Protein AF-A0A8T2TGZ9-F1 (afdb_monomer_lite)

Organism: Ceratopteris richardii (NCBI:txid49495)

Secondary structure (DSSP, 8-state):
---TTTTS-----EEE--SHHHHHHHHHH-TTPEEE-TTS-SB-GGGTT----EEE-S-GGGHHHHHHTB-GGGGGGEEE--SS--HHHHHHTT-TTSEEEE--EEEEESSTT-TTSPEEEEE-SS-EEEESTTHHHHHHHHHHTT--EEE-SSHHHHHHHHHHHHHHHHHHHHHHHHTTS--HHHHHHHSHHHHHHHHHHHHHHHHHHHHHHTTTSTTHHHHHHHHHHH--HHHHHHHHHHHHHHTTT----HHHHHHTGGGTHHHHHTT---HHHHHHHHHTT-GGGS---

Foldseek 3Di:
DDDPVVVVPLQAAEEEDLAFVSLLLDVLVDPNHHYHYPPAARDDPVCLPRDAAHEYPDAPVCVVVNCVRYDPSCLLRYEYEYAFACLVVCLVVVNNQHKYKDDLWDWADPDVVCRSHHIDIGGNLDAIEMEHDCQVVVQSSQVSNVGGYHYDDDVLVVLLVSLLRLLLLQQQLLCCLLVPQAALLCCLPVVLVLSLVSLVLQLVLSLVVVLVSPVPDPVVNVVSVVSSVPDDSVVSSVSSNSSSNSVVRDGDDPVVCVSNVCRHVVVSLVSDDDDSSVVSCVSSVNVVSHDDD

pLDDT: mean 90.94, std 13.61, range [31.58, 98.75]

Sequence (293 aa):
MAHPQDLLLQQKLVVVGDGRIGRAFVQMAGPGTKLVGKGQFVVNEEDKHVNCPIIVATHCSDLNAVLEKTCKSRWRDLVFVQNGMIQPWLKQNDLQENTQILLFMSSFPENPSEPKGRMHIQNGGRNSCAWGRWGDAMSQIMQNGGLGCSVLRSHEEFLEVMIEKLLWSSIFWLLSDALGGLCVGELAQSYKWAVQELTGELLPLALGKIGNINSSAERSNDRIGEMCERISEDEMLKRLCAYSFAIHDAVPSRSVALSEFQWRNGWFLEQDITSCHLRWLRAAGVDSMIPRH

Structure (mmCIF, N/CA/C/O backbone):
data_AF-A0A8T2TGZ9-F1
#
_entry.id   AF-A0A8T2TGZ9-F1
#
loop_
_atom_site.group_PDB
_atom_site.id
_atom_site.type_symbol
_atom_site.label_atom_id
_atom_site.label_alt_id
_atom_site.label_comp_id
_atom_site.label_asym_id
_atom_site.label_entity_id
_atom_site.label_seq_id
_atom_site.pdbx_PDB_ins_code
_atom_site.Cartn_x
_atom_site.Cartn_y
_atom_site.Cartn_z
_atom_site.occupancy
_atom_site.B_iso_or_equiv
_atom_site.auth_seq_id
_atom_site.auth_comp_id
_atom_site.auth_asym_id
_atom_site.auth_atom_id
_atom_site.pdbx_PDB_model_num
ATOM 1 N N . MET A 1 1 ? -10.018 1.054 45.895 1.00 36.78 1 MET A N 1
ATOM 2 C CA . MET A 1 1 ? -11.147 1.483 45.042 1.00 36.78 1 MET A CA 1
ATOM 3 C C . MET A 1 1 ? -10.538 2.270 43.899 1.00 36.78 1 MET A C 1
ATOM 5 O O . MET A 1 1 ? -9.789 3.192 44.190 1.00 36.78 1 MET A O 1
ATOM 9 N N . ALA A 1 2 ? -10.725 1.836 42.653 1.00 33.59 2 ALA A N 1
ATOM 10 C CA . ALA A 1 2 ? -10.131 2.497 41.488 1.00 33.59 2 ALA A CA 1
ATOM 11 C C . ALA A 1 2 ? -10.759 3.886 41.274 1.00 33.59 2 ALA A C 1
ATOM 13 O O . ALA A 1 2 ? -11.946 4.070 41.559 1.00 33.59 2 ALA A O 1
ATOM 14 N N . HIS A 1 3 ? -9.961 4.856 40.824 1.00 31.58 3 HIS A N 1
ATOM 15 C CA . HIS A 1 3 ? -10.401 6.235 40.616 1.00 31.58 3 HIS A CA 1
ATOM 16 C C . HIS A 1 3 ? -11.422 6.269 39.456 1.00 31.58 3 HIS A C 1
ATOM 18 O O . HIS A 1 3 ? -11.275 5.505 38.504 1.00 31.58 3 HIS A O 1
ATOM 24 N N . PRO A 1 4 ? -12.439 7.152 39.445 1.00 39.44 4 PRO A N 1
ATOM 25 C CA . PRO A 1 4 ? -13.425 7.219 38.353 1.00 39.44 4 PRO A CA 1
ATOM 26 C C . PRO A 1 4 ? -12.835 7.498 36.955 1.00 39.44 4 PRO A C 1
ATOM 28 O O . PRO A 1 4 ? -13.507 7.271 35.953 1.00 39.44 4 PRO A O 1
ATOM 31 N N . GLN A 1 5 ? -11.580 7.956 36.874 1.00 37.88 5 GLN A N 1
ATOM 32 C CA . GLN A 1 5 ? -10.826 8.098 35.621 1.00 37.88 5 GLN A CA 1
ATOM 33 C C . GLN A 1 5 ? -10.208 6.773 35.127 1.00 37.88 5 GLN A C 1
ATOM 35 O O . GLN A 1 5 ? -10.027 6.612 33.924 1.00 37.88 5 GLN A O 1
ATOM 40 N N . ASP A 1 6 ? -9.988 5.788 36.004 1.00 34.28 6 ASP A N 1
ATOM 41 C CA . ASP A 1 6 ? -9.457 4.462 35.642 1.00 34.28 6 ASP A CA 1
ATOM 42 C C . ASP A 1 6 ? -10.517 3.566 34.973 1.00 34.28 6 ASP A C 1
ATOM 44 O O . ASP A 1 6 ? -10.191 2.619 34.260 1.00 34.28 6 ASP A O 1
ATOM 48 N N . LEU A 1 7 ? -11.805 3.878 35.162 1.00 34.94 7 LEU A N 1
ATOM 49 C CA . LEU A 1 7 ? -12.938 3.157 34.563 1.00 34.94 7 LEU A CA 1
ATOM 50 C C . LEU A 1 7 ? -13.301 3.632 33.145 1.00 34.94 7 LEU A C 1
ATOM 52 O O . LEU A 1 7 ? -14.064 2.960 32.456 1.00 34.94 7 LEU A O 1
ATOM 56 N N . LEU A 1 8 ? -12.724 4.747 32.684 1.00 36.06 8 LEU A N 1
ATOM 57 C CA . LEU A 1 8 ? -12.887 5.274 31.321 1.00 36.06 8 LEU A CA 1
ATOM 58 C C . LEU A 1 8 ? -11.748 4.857 30.368 1.00 36.06 8 LEU A C 1
ATOM 60 O O . LEU A 1 8 ? -11.812 5.156 29.177 1.00 36.06 8 LEU A O 1
ATOM 64 N N . LEU A 1 9 ? -10.734 4.135 30.865 1.00 38.94 9 LEU A N 1
ATOM 65 C CA . LEU A 1 9 ? -9.496 3.808 30.139 1.00 38.94 9 LEU A CA 1
ATOM 66 C C . LEU A 1 9 ? -9.399 2.372 29.599 1.00 38.94 9 LEU A C 1
ATOM 68 O O . LEU A 1 9 ? -8.419 2.045 28.937 1.00 38.94 9 LEU A O 1
ATOM 72 N N . GLN A 1 10 ? -10.416 1.520 29.764 1.00 47.34 10 GLN A N 1
ATOM 73 C CA . GLN A 1 10 ? -10.497 0.269 28.989 1.00 47.34 10 GLN A CA 1
ATOM 74 C C . GLN A 1 10 ? -11.157 0.499 27.621 1.00 47.34 10 GLN A C 1
ATOM 76 O O . GLN A 1 10 ? -12.077 -0.220 27.225 1.00 47.34 10 GLN A O 1
ATOM 81 N N . GLN A 1 11 ? -10.710 1.521 26.885 1.00 53.19 11 GLN A N 1
ATOM 82 C CA . GLN A 1 11 ? -11.084 1.679 25.482 1.00 53.19 11 GLN A CA 1
ATOM 83 C C . GLN A 1 11 ? -10.533 0.482 24.701 1.00 53.19 11 GLN A C 1
ATOM 85 O O . GLN A 1 11 ? -9.345 0.400 24.406 1.00 53.19 11 GLN A O 1
ATOM 90 N N . LYS A 1 12 ? -11.414 -0.472 24.386 1.00 72.06 12 LYS A N 1
ATOM 91 C CA . LYS A 1 12 ? -11.096 -1.648 23.573 1.00 72.06 12 LYS A CA 1
ATOM 92 C C . LYS A 1 12 ? -10.849 -1.199 22.133 1.00 72.06 12 LYS A C 1
ATOM 94 O O . LYS A 1 12 ? -11.769 -1.197 21.316 1.00 72.06 12 LYS A O 1
ATOM 99 N N . LEU A 1 13 ? -9.622 -0.783 21.823 1.00 89.38 13 LEU A N 1
ATOM 100 C CA . LEU A 1 13 ? -9.158 -0.692 20.441 1.00 89.38 13 LEU A CA 1
ATOM 101 C C . LEU A 1 13 ? -9.359 -2.061 19.785 1.00 89.38 13 LEU A C 1
ATOM 103 O O . LEU A 1 13 ? -9.062 -3.089 20.398 1.00 89.38 13 LEU A O 1
ATOM 107 N N . VAL A 1 14 ? -9.862 -2.085 18.554 1.00 94.12 14 VAL A N 1
ATOM 108 C CA . VAL A 1 14 ? -10.038 -3.331 17.803 1.00 94.12 14 VAL A CA 1
ATOM 109 C C . VAL A 1 14 ? -9.042 -3.362 16.655 1.00 94.12 14 VAL A C 1
ATOM 111 O O . VAL A 1 14 ? -8.931 -2.400 15.901 1.00 94.12 14 VAL A O 1
ATOM 114 N N . VAL A 1 15 ? -8.340 -4.481 16.507 1.00 96.81 15 VAL A N 1
ATOM 115 C CA . VAL A 1 15 ? -7.468 -4.762 15.366 1.00 96.81 15 VAL A CA 1
ATOM 116 C C . VAL A 1 15 ? -7.999 -5.993 14.648 1.00 96.81 15 VAL A C 1
ATOM 118 O O . VAL A 1 15 ? -8.140 -7.054 15.250 1.00 96.81 15 VAL A O 1
ATOM 121 N N . VAL A 1 16 ? -8.297 -5.857 13.362 1.00 97.12 16 VAL A N 1
ATOM 122 C CA . VAL A 1 16 ? -8.797 -6.929 12.498 1.00 97.12 16 VAL A CA 1
ATOM 123 C C . VAL A 1 16 ? -7.656 -7.459 11.645 1.00 97.12 16 VAL A C 1
ATOM 125 O O . VAL A 1 16 ? -7.040 -6.703 10.904 1.00 97.12 16 VAL A O 1
ATOM 128 N N . GLY A 1 17 ? -7.401 -8.761 11.719 1.00 95.44 17 GLY A N 1
ATOM 129 C CA . GLY A 1 17 ? -6.305 -9.436 11.027 1.00 95.44 17 GLY A CA 1
ATOM 130 C C . GLY A 1 17 ? -5.195 -9.834 11.995 1.00 95.44 17 GLY A C 1
ATOM 131 O O . GLY A 1 17 ? -4.494 -8.991 12.544 1.00 95.44 17 GLY A O 1
ATOM 132 N N . ASP A 1 18 ? -4.992 -11.138 12.182 1.00 94.00 18 ASP A N 1
ATOM 133 C CA . ASP A 1 18 ? -4.011 -11.700 13.121 1.00 94.00 18 ASP A CA 1
ATOM 134 C C . ASP A 1 18 ? -2.632 -11.967 12.489 1.00 94.00 18 ASP A C 1
ATOM 136 O O . ASP A 1 18 ? -1.833 -12.748 13.019 1.00 94.00 18 ASP A O 1
ATOM 140 N N . GLY A 1 19 ? -2.360 -11.314 11.356 1.00 93.81 19 GLY A N 1
ATOM 141 C CA . GLY A 1 19 ? -1.074 -11.331 10.669 1.00 93.81 19 GLY A CA 1
ATOM 142 C C . GLY A 1 19 ? -0.037 -10.399 11.305 1.00 93.81 19 GLY A C 1
ATOM 143 O O . GLY A 1 19 ? -0.262 -9.784 12.348 1.00 93.81 19 GLY A O 1
ATOM 144 N N . ARG A 1 20 ? 1.115 -10.266 10.639 1.00 95.38 20 ARG A N 1
ATOM 145 C CA . ARG A 1 20 ? 2.282 -9.518 11.145 1.00 95.38 20 ARG A CA 1
ATOM 146 C C . ARG A 1 20 ? 1.978 -8.049 11.454 1.00 95.38 20 ARG A C 1
ATOM 148 O O . ARG A 1 20 ? 2.418 -7.531 12.477 1.00 95.38 20 ARG A O 1
ATOM 155 N N . ILE A 1 21 ? 1.211 -7.379 10.593 1.00 96.44 21 ILE A N 1
ATOM 156 C CA . ILE A 1 21 ? 0.847 -5.966 10.780 1.00 96.44 21 ILE A CA 1
ATOM 157 C C . ILE A 1 21 ? -0.158 -5.805 11.923 1.00 96.44 21 ILE A C 1
ATOM 159 O O . ILE A 1 21 ? 0.050 -4.976 12.803 1.00 96.44 21 ILE A O 1
ATOM 163 N N . GLY A 1 22 ? -1.211 -6.627 11.972 1.00 97.12 22 GLY A N 1
ATOM 164 C CA . GLY A 1 22 ? -2.194 -6.544 13.054 1.00 97.12 22 GLY A CA 1
ATOM 165 C C . GLY A 1 22 ? -1.589 -6.841 14.428 1.00 97.12 22 GLY A C 1
ATOM 166 O O . GLY A 1 22 ? -1.854 -6.124 15.388 1.00 97.12 22 GLY A O 1
ATOM 167 N N . ARG A 1 23 ? -0.686 -7.824 14.527 1.00 96.31 23 ARG A N 1
ATOM 168 C CA . ARG A 1 23 ? 0.045 -8.102 15.776 1.00 96.31 23 ARG A CA 1
ATOM 169 C C . ARG A 1 23 ? 0.971 -6.960 16.185 1.00 96.31 23 ARG A C 1
ATOM 171 O O . ARG A 1 23 ? 0.993 -6.615 17.363 1.00 96.31 23 ARG A O 1
ATOM 178 N N . ALA A 1 24 ? 1.657 -6.332 15.228 1.00 97.38 24 ALA A N 1
ATOM 179 C CA . ALA A 1 24 ? 2.430 -5.125 15.500 1.00 97.38 24 ALA A CA 1
ATOM 180 C C . ALA A 1 24 ? 1.533 -4.013 16.071 1.00 97.38 24 ALA A C 1
ATOM 182 O O . ALA A 1 24 ? 1.872 -3.427 17.093 1.00 97.38 24 ALA A O 1
ATOM 183 N N . PHE A 1 25 ? 0.347 -3.778 15.498 1.00 97.62 25 PHE A N 1
ATOM 184 C CA . PHE A 1 25 ? -0.602 -2.802 16.045 1.00 97.62 25 PHE A CA 1
ATOM 185 C C . PHE A 1 25 ? -1.096 -3.147 17.450 1.00 97.62 25 PHE A C 1
ATOM 187 O O . PHE A 1 25 ? -1.196 -2.247 18.277 1.00 97.62 25 PHE A O 1
ATOM 194 N N . VAL A 1 26 ? -1.346 -4.422 17.757 1.00 96.31 26 VAL A N 1
ATOM 195 C CA . VAL A 1 26 ? -1.690 -4.852 19.124 1.00 96.31 26 VAL A CA 1
ATOM 196 C C . VAL A 1 26 ? -0.555 -4.540 20.103 1.00 96.31 26 VAL A C 1
ATOM 198 O O . VAL A 1 26 ? -0.815 -4.020 21.185 1.00 96.31 26 VAL A O 1
ATOM 201 N N . GLN A 1 27 ? 0.699 -4.811 19.726 1.00 96.00 27 GLN A N 1
ATOM 202 C CA . GLN A 1 27 ? 1.865 -4.491 20.559 1.00 96.00 27 GLN A CA 1
ATOM 203 C C . GLN A 1 27 ? 2.019 -2.982 20.780 1.00 96.00 27 GLN A C 1
ATOM 205 O O . GLN A 1 27 ? 2.291 -2.561 21.900 1.00 96.00 27 GLN A O 1
ATOM 210 N N . MET A 1 28 ? 1.827 -2.183 19.729 1.00 96.69 28 MET A N 1
ATOM 211 C CA . MET A 1 28 ? 1.931 -0.722 19.777 1.00 96.69 28 MET A CA 1
ATOM 212 C C . MET A 1 28 ? 0.804 -0.068 20.587 1.00 96.69 28 MET A C 1
ATOM 214 O O . MET A 1 28 ? 1.027 0.886 21.328 1.00 96.69 28 MET A O 1
ATOM 218 N N . ALA A 1 29 ? -0.418 -0.581 20.463 1.00 94.81 29 ALA A N 1
ATOM 219 C CA . ALA A 1 29 ? -1.573 -0.063 21.184 1.00 94.81 29 ALA A CA 1
ATOM 220 C C . ALA A 1 29 ? -1.581 -0.454 22.668 1.00 94.81 29 ALA A C 1
ATOM 222 O O . ALA A 1 29 ? -2.094 0.291 23.500 1.00 94.81 29 ALA A O 1
ATOM 223 N N . GLY A 1 30 ? -0.986 -1.601 23.004 1.00 90.62 30 GLY A N 1
ATOM 224 C CA . GLY A 1 30 ? -0.817 -2.049 24.378 1.00 90.62 30 GLY A CA 1
ATOM 225 C C . GLY A 1 30 ? -2.001 -2.852 24.939 1.00 90.62 30 GLY A C 1
ATOM 226 O O . GLY A 1 30 ? -2.888 -3.299 24.196 1.00 90.62 30 GLY A O 1
ATOM 227 N N . PRO A 1 31 ? -1.990 -3.103 26.265 1.00 87.19 31 PRO A N 1
ATOM 228 C CA . PRO A 1 31 ? -2.967 -3.954 26.941 1.00 87.19 31 PRO A CA 1
ATOM 229 C C . PRO A 1 31 ? -4.415 -3.493 26.732 1.00 87.19 31 PRO A C 1
ATOM 231 O O . PRO A 1 31 ? -4.703 -2.303 26.723 1.00 87.19 31 PRO A O 1
ATOM 234 N N . GLY A 1 32 ? -5.343 -4.446 26.598 1.00 84.62 32 GLY A N 1
ATOM 235 C CA . GLY A 1 32 ? -6.768 -4.161 26.370 1.00 84.62 32 GLY A CA 1
ATOM 236 C C . GLY A 1 32 ? -7.178 -4.065 24.894 1.00 84.62 32 GLY A C 1
ATOM 237 O O . GLY A 1 32 ? -8.374 -4.041 24.600 1.00 84.62 32 GLY A O 1
ATOM 238 N N . THR A 1 33 ? -6.218 -4.096 23.965 1.00 91.00 33 THR A N 1
ATOM 239 C CA . THR A 1 33 ? -6.490 -4.174 22.523 1.00 91.00 33 THR A CA 1
ATOM 240 C C . THR A 1 33 ? -7.065 -5.541 22.142 1.00 91.00 33 THR A C 1
ATOM 242 O O . THR A 1 33 ? -6.461 -6.584 22.400 1.00 91.00 33 THR A O 1
ATOM 245 N N . LYS A 1 34 ? -8.229 -5.548 21.486 1.00 91.88 34 LYS A N 1
ATOM 246 C CA . LYS A 1 34 ? -8.892 -6.755 20.981 1.00 91.88 34 LYS A CA 1
ATOM 247 C C . LYS A 1 34 ? -8.351 -7.103 19.595 1.00 91.88 34 LYS A C 1
ATOM 249 O O . LYS A 1 34 ? -8.572 -6.359 18.642 1.00 91.88 34 LYS A O 1
ATOM 254 N N . LEU A 1 35 ? -7.708 -8.261 19.469 1.00 93.44 35 LEU A N 1
ATOM 255 C CA . LEU A 1 35 ? -7.333 -8.835 18.175 1.00 93.44 35 LEU A CA 1
ATOM 256 C C . LEU A 1 35 ? -8.460 -9.726 17.643 1.00 93.44 35 LEU A C 1
ATOM 258 O O . LEU A 1 35 ? -8.915 -10.633 18.337 1.00 93.44 35 LEU A O 1
ATOM 262 N N . VAL A 1 36 ? -8.887 -9.477 16.409 1.00 92.44 36 VAL A N 1
ATOM 263 C CA . VAL A 1 36 ? -9.959 -10.202 15.720 1.00 92.44 36 VAL A CA 1
ATOM 264 C C . VAL A 1 36 ? -9.369 -10.931 14.517 1.00 92.44 36 VAL A C 1
ATOM 266 O O . VAL A 1 36 ? -8.819 -10.314 13.607 1.00 92.44 36 VAL A O 1
ATOM 269 N N . GLY A 1 37 ? -9.466 -12.257 14.522 1.00 89.56 37 GLY A N 1
ATOM 270 C CA . GLY A 1 37 ? -9.029 -13.121 13.429 1.00 89.56 37 GLY A CA 1
ATOM 271 C C . GLY A 1 37 ? -10.106 -13.338 12.363 1.00 89.56 37 GLY A C 1
ATOM 272 O O . GLY A 1 37 ? -11.246 -12.883 12.479 1.00 89.56 37 GLY A O 1
ATOM 273 N N . LYS A 1 38 ? -9.751 -14.088 11.315 1.00 83.56 38 LYS A N 1
ATOM 274 C CA . LYS A 1 38 ? -10.670 -14.417 10.217 1.00 83.56 38 LYS A CA 1
ATOM 275 C C . LYS A 1 38 ? -11.930 -15.127 10.734 1.00 83.56 38 LYS A C 1
ATOM 277 O O . LYS A 1 38 ? -11.846 -16.053 11.535 1.00 83.56 38 LYS A O 1
ATOM 282 N N . GLY A 1 39 ? -13.097 -14.686 10.259 1.00 78.25 39 GLY A N 1
ATOM 283 C CA . GLY A 1 39 ? -14.406 -15.265 10.592 1.00 78.25 39 GLY A CA 1
ATOM 284 C C . GLY A 1 39 ? -15.021 -14.797 11.917 1.00 78.25 39 GLY A C 1
ATOM 285 O O . GLY A 1 39 ? -16.201 -15.056 12.153 1.00 78.25 39 GLY A O 1
ATOM 286 N N . GLN A 1 40 ? -14.272 -14.082 12.759 1.00 83.44 40 GLN A N 1
ATOM 287 C CA . GLN A 1 40 ? -14.774 -13.540 14.021 1.00 83.44 40 GLN A CA 1
ATOM 288 C C . GLN A 1 40 ? -15.533 -12.223 13.804 1.00 83.44 40 GLN A C 1
ATOM 290 O O . GLN A 1 40 ? -15.262 -11.479 12.863 1.00 83.44 40 GLN A O 1
ATOM 295 N N . PHE A 1 41 ? -16.486 -11.921 14.689 1.00 79.50 41 PHE A N 1
ATOM 296 C CA . PHE A 1 41 ? -17.160 -10.625 14.679 1.00 79.50 41 PHE A CA 1
ATOM 297 C C . PHE A 1 41 ? -16.217 -9.515 15.144 1.00 79.50 41 PHE A C 1
ATOM 299 O O . PHE A 1 41 ? -15.560 -9.623 16.187 1.00 79.50 41 PHE A O 1
ATOM 306 N N . VAL A 1 42 ? -16.182 -8.433 14.368 1.00 78.50 42 VAL A N 1
ATOM 307 C CA . VAL A 1 42 ? -15.328 -7.274 14.631 1.00 78.50 42 VAL A CA 1
ATOM 308 C C . VAL A 1 42 ? -15.929 -6.461 15.776 1.00 78.50 42 VAL A C 1
ATOM 310 O O . VAL A 1 42 ? -15.311 -6.325 16.837 1.00 78.50 42 VAL A O 1
ATOM 313 N N . VAL A 1 43 ? -17.181 -6.029 15.598 1.00 75.25 43 VAL A N 1
ATOM 314 C CA . VAL A 1 43 ? -17.975 -5.299 16.593 1.00 75.25 43 VAL A CA 1
ATOM 315 C C . VAL A 1 43 ? -19.349 -5.953 16.720 1.00 75.25 43 VAL A C 1
ATOM 317 O O . VAL A 1 43 ? -20.072 -6.047 15.728 1.00 75.25 43 VAL A O 1
ATOM 320 N N . ASN A 1 44 ? -19.709 -6.380 17.932 1.00 69.19 44 ASN A N 1
ATOM 321 C CA . ASN A 1 44 ? -21.039 -6.912 18.243 1.00 69.19 44 ASN A CA 1
ATOM 322 C C . ASN A 1 44 ? -22.018 -5.772 18.583 1.00 69.19 44 ASN A C 1
ATOM 324 O O . ASN A 1 44 ? -21.595 -4.647 18.842 1.00 69.19 44 ASN A O 1
ATOM 328 N N . GLU A 1 45 ? -23.324 -6.058 18.644 1.00 67.31 45 GLU A N 1
ATOM 329 C CA . GLU A 1 45 ? -24.357 -5.071 19.026 1.00 67.31 45 GLU A CA 1
ATOM 330 C C . GLU A 1 45 ? -24.073 -4.364 20.363 1.00 67.31 45 GLU A C 1
ATOM 332 O O . GLU A 1 45 ? -24.380 -3.183 20.515 1.00 67.31 45 GLU A O 1
ATOM 337 N N . GLU A 1 46 ? -23.440 -5.054 21.312 1.00 69.56 46 GLU A N 1
ATOM 338 C CA . GLU A 1 46 ? -23.054 -4.506 22.622 1.00 69.56 46 GLU A CA 1
ATOM 339 C C . GLU A 1 46 ? -21.991 -3.398 22.520 1.00 69.56 46 GLU A C 1
ATOM 341 O O . GLU A 1 46 ? -21.959 -2.480 23.336 1.00 69.56 46 GLU A O 1
ATOM 346 N N . ASP A 1 47 ? -21.160 -3.432 21.476 1.00 72.00 47 ASP A N 1
ATOM 347 C CA . ASP A 1 47 ? -20.040 -2.513 21.266 1.00 72.00 47 ASP A CA 1
ATOM 348 C C . ASP A 1 47 ? -20.400 -1.359 20.297 1.00 72.00 47 ASP A C 1
ATOM 350 O O . ASP A 1 47 ? -19.546 -0.543 19.925 1.00 72.00 47 ASP A O 1
ATOM 354 N N . LYS A 1 48 ? -21.666 -1.246 19.861 1.00 72.56 48 LYS A N 1
ATOM 355 C CA . LYS A 1 48 ? -22.092 -0.263 18.840 1.00 72.56 48 LYS A CA 1
ATOM 356 C C . LYS A 1 48 ? -21.950 1.200 19.262 1.00 72.56 48 LYS A C 1
ATOM 358 O O . LYS A 1 48 ? -21.906 2.080 18.407 1.00 72.56 48 LYS A O 1
ATOM 363 N N . HIS A 1 49 ? -21.889 1.462 20.566 1.00 77.25 49 HIS A N 1
ATOM 364 C CA . HIS A 1 49 ? -21.757 2.809 21.127 1.00 77.25 49 HIS A CA 1
ATOM 365 C C . HIS A 1 49 ? -20.305 3.200 21.432 1.00 77.25 49 HIS A C 1
ATOM 367 O O . HIS A 1 49 ? -20.046 4.343 21.802 1.00 77.25 49 HIS A O 1
ATOM 373 N N . VAL A 1 50 ? -19.352 2.275 21.278 1.00 81.88 50 VAL A N 1
ATOM 374 C CA . VAL A 1 50 ? -17.938 2.552 21.545 1.00 81.88 50 VAL A CA 1
ATOM 375 C C . VAL A 1 50 ? -17.386 3.467 20.449 1.00 81.88 50 VAL A C 1
ATOM 377 O O . VAL A 1 50 ? -17.504 3.162 19.269 1.00 81.88 50 VAL A O 1
ATOM 380 N N . ASN A 1 51 ? -16.757 4.577 20.834 1.00 85.69 51 ASN A N 1
ATOM 381 C CA . ASN A 1 51 ? -16.115 5.514 19.910 1.00 85.69 51 ASN A CA 1
ATOM 382 C C . ASN A 1 51 ? -14.593 5.319 19.944 1.00 85.69 51 ASN A C 1
ATOM 384 O O . ASN A 1 51 ? 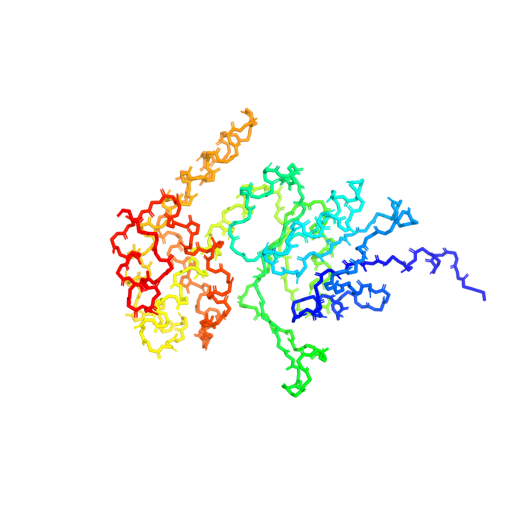-13.882 6.044 20.636 1.00 85.69 51 ASN A O 1
ATOM 388 N N . CYS A 1 52 ? -14.109 4.300 19.238 1.00 90.19 52 CYS A N 1
ATOM 389 C CA . CYS A 1 52 ? -12.687 3.979 19.109 1.00 90.19 52 CYS A CA 1
ATOM 390 C C . CYS A 1 52 ? -12.364 3.540 17.671 1.00 90.19 52 CYS A C 1
ATOM 392 O O . CYS A 1 52 ? -13.271 3.050 16.983 1.00 90.19 52 CYS A O 1
ATOM 394 N N . PRO A 1 53 ? -11.099 3.667 17.223 1.00 95.38 53 PRO A N 1
ATOM 395 C CA . PRO A 1 53 ? -10.706 3.182 15.910 1.00 95.38 53 PRO A CA 1
ATOM 396 C C . PRO A 1 53 ? -10.777 1.651 15.821 1.00 95.38 53 PRO A C 1
ATOM 398 O O . PRO A 1 53 ? -10.539 0.928 16.793 1.00 95.38 53 PRO A O 1
ATOM 401 N N . ILE A 1 54 ? -11.082 1.159 14.623 1.00 96.88 54 ILE A N 1
ATOM 402 C CA . ILE A 1 54 ? -11.062 -0.258 14.259 1.00 96.88 54 ILE A CA 1
ATOM 403 C C . ILE A 1 54 ? -10.013 -0.422 13.160 1.00 96.88 54 ILE A C 1
ATOM 405 O O . ILE A 1 54 ? -10.264 -0.111 11.998 1.00 96.88 54 ILE A O 1
ATOM 409 N N . ILE A 1 55 ? -8.821 -0.882 13.523 1.00 98.38 55 ILE A N 1
ATOM 410 C CA . ILE A 1 55 ? -7.694 -1.002 12.596 1.00 98.38 55 ILE A CA 1
ATOM 411 C C . ILE A 1 55 ? -7.898 -2.235 11.722 1.00 98.38 55 ILE A C 1
ATOM 413 O O . ILE A 1 55 ? -7.900 -3.361 12.214 1.00 98.38 55 ILE A O 1
ATOM 417 N N . VAL A 1 56 ? -8.037 -2.034 10.416 1.00 98.31 56 VAL A N 1
ATOM 418 C CA . VAL A 1 56 ? -8.226 -3.103 9.437 1.00 98.31 56 VAL A CA 1
ATOM 419 C C . VAL A 1 56 ? -6.865 -3.510 8.886 1.00 98.31 56 VAL A C 1
ATOM 421 O O . VAL A 1 56 ? -6.404 -2.959 7.897 1.00 98.31 56 VAL A O 1
ATOM 424 N N . ALA A 1 57 ? -6.216 -4.485 9.516 1.00 97.50 57 ALA A N 1
ATOM 425 C CA . ALA A 1 57 ? -4.904 -5.030 9.152 1.00 97.50 57 ALA A CA 1
ATOM 426 C C . ALA A 1 57 ? -4.997 -6.416 8.474 1.00 97.50 57 ALA A C 1
ATOM 428 O O . ALA A 1 57 ? -4.124 -7.271 8.646 1.00 97.50 57 ALA A O 1
ATOM 429 N N . THR A 1 58 ? -6.071 -6.644 7.712 1.00 95.38 58 THR A N 1
ATOM 430 C CA . THR A 1 58 ? -6.260 -7.842 6.882 1.00 95.38 58 THR A CA 1
ATOM 431 C C . THR A 1 58 ? -5.835 -7.599 5.431 1.00 95.38 58 THR A C 1
ATOM 433 O O . THR A 1 58 ? -5.635 -6.456 5.010 1.00 95.38 58 THR A O 1
ATOM 436 N N . HIS A 1 59 ? -5.708 -8.680 4.661 1.00 94.50 59 HIS A N 1
ATOM 437 C CA . HIS A 1 59 ? -5.454 -8.618 3.225 1.00 94.50 59 HIS A CA 1
ATOM 438 C C . HIS A 1 59 ? -6.634 -7.983 2.471 1.00 94.50 59 HIS A C 1
ATOM 440 O O . HIS A 1 59 ? -7.788 -8.152 2.869 1.00 94.50 59 HIS A O 1
ATOM 446 N N . CYS A 1 60 ? -6.365 -7.292 1.358 1.00 95.31 60 CYS A N 1
ATOM 447 C CA . CYS A 1 60 ? -7.385 -6.565 0.593 1.00 95.31 60 CYS A CA 1
ATOM 448 C C . CYS A 1 60 ? -8.550 -7.459 0.118 1.00 95.31 60 CYS A C 1
ATOM 450 O O . CYS A 1 60 ? -9.694 -7.013 0.074 1.00 95.31 60 CYS A O 1
ATOM 452 N N . SER A 1 61 ? -8.292 -8.743 -0.160 1.00 94.62 61 SER A N 1
ATOM 453 C CA . SER A 1 61 ? -9.332 -9.720 -0.531 1.00 94.62 61 SER A CA 1
ATOM 454 C C . SER A 1 61 ? -10.365 -9.988 0.566 1.00 94.62 61 SER A C 1
ATOM 456 O O . SER A 1 61 ? -11.441 -10.499 0.275 1.00 94.62 61 SER A O 1
ATOM 458 N N . ASP A 1 62 ? -10.046 -9.692 1.827 1.00 95.44 62 ASP A N 1
ATOM 459 C CA . ASP A 1 62 ? -10.925 -9.956 2.968 1.00 95.44 62 ASP A CA 1
ATOM 460 C C . ASP A 1 62 ? -11.733 -8.712 3.396 1.00 95.44 62 ASP A C 1
ATOM 462 O O . ASP A 1 62 ? -12.504 -8.792 4.351 1.00 95.44 62 ASP A O 1
ATOM 466 N N . LEU A 1 63 ? -11.599 -7.564 2.715 1.00 96.75 63 LEU A N 1
ATOM 467 C CA . LEU A 1 63 ? -12.253 -6.311 3.125 1.00 96.75 63 LEU A CA 1
ATOM 468 C C . LEU A 1 63 ? -13.787 -6.402 3.159 1.00 96.75 63 LEU A C 1
ATOM 470 O O . LEU A 1 63 ? -14.405 -5.895 4.094 1.00 96.75 63 LEU A O 1
ATOM 474 N N . ASN A 1 64 ? -14.407 -7.108 2.208 1.00 96.69 64 ASN A N 1
ATOM 475 C CA . ASN A 1 64 ? -15.860 -7.332 2.219 1.00 96.69 64 ASN A CA 1
ATOM 476 C C . ASN A 1 64 ? -16.304 -8.084 3.484 1.00 96.69 64 ASN A C 1
ATOM 478 O O . ASN A 1 64 ? -17.259 -7.680 4.146 1.00 96.69 64 ASN A O 1
ATOM 482 N N . ALA A 1 65 ? -15.553 -9.114 3.886 1.00 95.38 65 ALA A N 1
ATOM 483 C CA . ALA A 1 65 ? -15.848 -9.871 5.099 1.00 95.38 65 ALA A CA 1
ATOM 484 C C . ALA A 1 65 ? -15.714 -9.007 6.366 1.00 95.38 65 ALA A C 1
ATOM 486 O O . ALA A 1 65 ? -16.435 -9.222 7.338 1.00 95.38 65 ALA A O 1
ATOM 487 N N . VAL A 1 66 ? -14.827 -8.003 6.371 1.00 95.81 66 VAL A N 1
ATOM 488 C CA . VAL A 1 66 ? -14.736 -7.039 7.480 1.00 95.81 66 VAL A CA 1
ATOM 489 C C . VAL A 1 66 ? -16.017 -6.216 7.591 1.00 95.81 66 VAL A C 1
ATOM 491 O O . VAL A 1 66 ? -16.532 -6.066 8.700 1.00 95.81 66 VAL A O 1
ATOM 494 N N . LEU A 1 67 ? -16.563 -5.728 6.473 1.00 95.56 67 LEU A N 1
ATOM 495 C CA . LEU A 1 67 ? -17.823 -4.977 6.468 1.00 95.56 67 LEU A CA 1
ATOM 496 C C . LEU A 1 67 ? -18.997 -5.833 6.948 1.00 95.56 67 LEU A C 1
ATOM 498 O O . LEU A 1 67 ? -19.748 -5.397 7.817 1.00 95.56 67 LEU A O 1
ATOM 502 N N . GLU A 1 68 ? -19.105 -7.072 6.464 1.00 94.25 68 GLU A N 1
ATOM 503 C CA . GLU A 1 68 ? -20.139 -8.032 6.885 1.00 94.25 68 GLU A CA 1
ATOM 504 C C . GLU A 1 68 ? -20.094 -8.345 8.389 1.00 94.25 68 GLU A C 1
ATOM 506 O O . GLU A 1 68 ? -21.118 -8.637 9.008 1.00 94.25 68 GLU A O 1
ATOM 511 N N . LYS A 1 69 ? -18.901 -8.296 8.993 1.00 92.06 69 LYS A N 1
ATOM 512 C CA . LYS A 1 69 ? -18.664 -8.588 10.415 1.00 92.06 69 LYS A CA 1
ATOM 513 C C . LYS A 1 69 ? -18.587 -7.343 11.299 1.00 92.06 69 LYS A C 1
ATOM 515 O O . LYS A 1 69 ? -18.309 -7.475 12.495 1.00 92.06 69 LYS A O 1
ATOM 520 N N . THR A 1 70 ? -18.840 -6.161 10.739 1.00 91.88 70 THR A N 1
ATOM 521 C CA . THR A 1 70 ? -18.831 -4.882 11.456 1.00 91.88 70 THR A CA 1
ATOM 522 C C . THR A 1 70 ? -20.212 -4.247 11.386 1.00 91.88 70 THR A C 1
ATOM 524 O O . THR A 1 70 ? -20.744 -4.023 10.301 1.00 91.88 70 THR A O 1
ATOM 527 N N . CYS A 1 71 ? -20.789 -3.896 12.540 1.00 89.00 71 CYS A N 1
ATOM 528 C CA . CYS A 1 71 ? -22.047 -3.149 12.579 1.00 89.00 71 CYS A CA 1
ATOM 529 C C . CYS A 1 71 ? -21.939 -1.864 11.735 1.00 89.00 71 CYS A C 1
ATOM 531 O O . CYS A 1 71 ? -21.001 -1.082 11.908 1.00 89.00 71 CYS A O 1
ATOM 533 N N . LYS A 1 72 ? -22.905 -1.625 10.836 1.00 90.44 72 LYS A N 1
ATOM 534 C CA . LYS A 1 72 ? -22.861 -0.517 9.863 1.00 90.44 72 LYS A CA 1
ATOM 535 C C . LYS A 1 72 ? -22.688 0.861 10.515 1.00 90.44 72 LYS A C 1
ATOM 537 O O . LYS A 1 72 ? -21.997 1.718 9.977 1.00 90.44 72 LYS A O 1
ATOM 542 N N . SER A 1 73 ? -23.238 1.063 11.715 1.00 90.69 73 SER A N 1
ATOM 543 C CA . SER A 1 73 ? -23.087 2.309 12.491 1.00 90.69 73 SER A CA 1
ATOM 544 C C . SER A 1 73 ? -21.638 2.622 12.902 1.00 90.69 73 SER A C 1
ATOM 546 O O . SER A 1 73 ? -21.315 3.771 13.211 1.00 90.69 73 SER A O 1
ATOM 548 N N . ARG A 1 74 ? -20.765 1.609 12.883 1.00 93.00 74 ARG A N 1
ATOM 549 C CA . ARG A 1 74 ? -19.341 1.673 13.230 1.00 93.00 74 ARG A CA 1
ATOM 550 C C . ARG A 1 74 ? -18.426 1.653 12.008 1.00 93.00 74 ARG A C 1
ATOM 552 O O . ARG A 1 74 ? -17.214 1.738 12.169 1.00 93.00 74 ARG A O 1
ATOM 559 N N . TRP A 1 75 ? -18.964 1.585 10.787 1.00 95.31 75 TRP A N 1
ATOM 560 C CA . TRP A 1 75 ? -18.140 1.609 9.572 1.00 95.31 75 TRP A CA 1
ATOM 561 C C . TRP A 1 75 ? -17.271 2.861 9.489 1.00 95.31 75 TRP A C 1
ATOM 563 O O . TRP A 1 75 ? -16.102 2.753 9.152 1.00 95.31 75 TRP A O 1
ATOM 573 N N . ARG A 1 76 ? -17.781 4.019 9.925 1.00 95.25 76 ARG A N 1
ATOM 574 C CA . ARG A 1 76 ? -17.020 5.280 10.046 1.00 95.25 76 ARG A CA 1
ATOM 575 C C . ARG A 1 76 ? -15.811 5.229 10.990 1.00 95.25 76 ARG A C 1
ATOM 577 O O . ARG A 1 76 ? -15.070 6.205 11.079 1.00 95.25 76 ARG A O 1
ATOM 584 N N . ASP A 1 77 ? -15.664 4.156 11.765 1.00 96.25 77 ASP A N 1
ATOM 585 C CA . ASP A 1 77 ? -14.548 3.952 12.686 1.00 96.25 77 ASP A CA 1
ATOM 586 C C . ASP A 1 77 ? -13.485 2.993 12.139 1.00 96.25 77 ASP A C 1
ATOM 588 O O . ASP A 1 77 ? -12.443 2.816 12.771 1.00 96.25 77 ASP A O 1
ATOM 592 N N . LEU A 1 78 ? -13.717 2.401 10.963 1.00 97.94 78 LEU A N 1
ATOM 593 C CA . LEU A 1 78 ? -12.725 1.589 10.269 1.00 97.94 78 LEU A CA 1
ATOM 594 C C . LEU A 1 78 ? -11.546 2.464 9.826 1.00 97.94 78 LEU A C 1
ATOM 596 O O . LEU A 1 78 ? -11.732 3.514 9.202 1.00 97.94 78 LEU A O 1
ATOM 600 N N . VAL A 1 79 ? -10.342 1.999 10.148 1.00 98.69 79 VAL A N 1
ATOM 601 C CA . VAL A 1 79 ? -9.061 2.582 9.754 1.00 98.69 79 VAL A CA 1
ATOM 602 C C . VAL A 1 79 ? -8.372 1.614 8.801 1.00 98.69 79 VAL 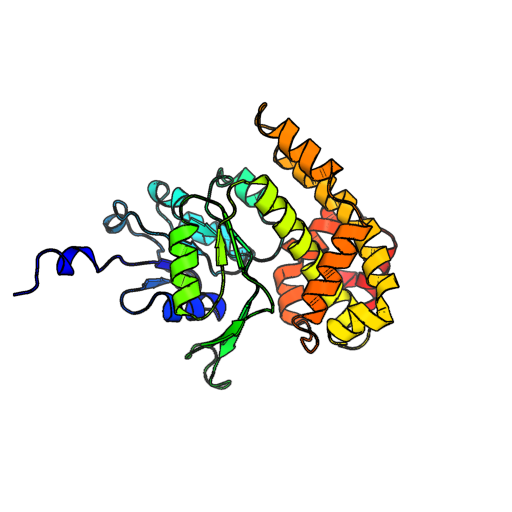A C 1
ATOM 604 O O . VAL A 1 79 ? -7.977 0.519 9.207 1.00 98.69 79 VAL A O 1
ATOM 607 N N . PHE A 1 80 ? -8.222 2.006 7.540 1.00 98.69 80 PHE A N 1
ATOM 608 C CA . PHE A 1 80 ? -7.644 1.159 6.498 1.00 98.69 80 PHE A CA 1
ATOM 609 C C . PHE A 1 80 ? -6.126 1.335 6.432 1.00 98.69 80 PHE A C 1
ATOM 611 O O . PHE A 1 80 ? -5.635 2.455 6.308 1.00 98.69 80 PHE A O 1
ATOM 618 N N . VAL A 1 81 ? -5.376 0.233 6.517 1.00 98.25 81 VAL A N 1
ATOM 619 C CA . VAL A 1 81 ? -3.897 0.228 6.456 1.00 98.25 81 VAL A CA 1
ATOM 620 C C . VAL A 1 81 ? -3.353 -0.585 5.275 1.00 98.25 81 VAL A C 1
ATOM 622 O O . VAL A 1 81 ? -2.206 -1.034 5.276 1.00 98.25 81 VAL A O 1
ATOM 625 N N . GLN A 1 82 ? -4.209 -0.829 4.285 1.00 96.56 82 GLN A N 1
ATOM 626 C CA . GLN A 1 82 ? -3.937 -1.675 3.128 1.00 96.56 82 GLN A CA 1
ATOM 627 C C . GLN A 1 82 ? -2.817 -1.108 2.250 1.00 96.56 82 GLN A C 1
ATOM 629 O O . GLN A 1 82 ? -2.622 0.101 2.130 1.00 96.56 82 GLN A O 1
ATOM 634 N N . ASN A 1 83 ? -2.097 -2.015 1.597 1.00 91.38 83 ASN A N 1
ATOM 635 C CA . ASN A 1 83 ? -1.226 -1.679 0.479 1.00 91.38 83 ASN A CA 1
ATOM 636 C C . ASN A 1 83 ? -2.016 -1.750 -0.838 1.00 91.38 83 ASN A C 1
ATOM 638 O O . ASN A 1 83 ? -2.968 -2.520 -0.960 1.00 91.38 83 ASN A O 1
ATOM 642 N N . GLY A 1 84 ? -1.568 -0.992 -1.839 1.00 93.69 84 GLY A N 1
ATOM 643 C CA . GLY A 1 84 ? -2.209 -0.937 -3.152 1.00 93.69 84 GLY A CA 1
ATOM 644 C C . GLY A 1 84 ? -3.372 0.055 -3.232 1.00 93.69 84 GLY A C 1
ATOM 645 O O . GLY A 1 84 ? -3.645 0.815 -2.304 1.00 93.69 84 GLY A O 1
ATOM 646 N N . MET A 1 85 ? -4.041 0.067 -4.381 1.00 95.94 85 MET A N 1
ATOM 647 C CA . MET A 1 85 ? -5.108 0.997 -4.720 1.00 95.94 85 MET A CA 1
ATOM 648 C C . MET A 1 85 ? -6.478 0.458 -4.302 1.00 95.94 85 MET A C 1
ATOM 650 O O . MET A 1 85 ? -7.109 -0.317 -5.021 1.00 95.94 85 MET A O 1
ATOM 654 N N . ILE A 1 86 ? -6.964 0.906 -3.142 1.00 96.62 86 ILE A N 1
ATOM 655 C CA . ILE A 1 86 ? -8.295 0.538 -2.629 1.00 96.62 86 ILE A CA 1
ATOM 656 C C . ILE A 1 86 ? -9.363 1.623 -2.839 1.00 96.62 86 ILE A C 1
ATOM 658 O O . ILE A 1 86 ? -10.523 1.392 -2.505 1.00 96.62 86 ILE A O 1
ATOM 662 N N . GLN A 1 87 ? -9.021 2.783 -3.418 1.00 95.69 87 GLN A N 1
ATOM 663 C CA . GLN A 1 87 ? -9.975 3.890 -3.607 1.00 95.69 87 GLN A CA 1
ATOM 664 C C . GLN A 1 87 ? -11.255 3.491 -4.366 1.00 95.69 87 GLN A C 1
ATOM 666 O O . GLN A 1 87 ? -12.337 3.883 -3.925 1.00 95.69 87 GLN A O 1
ATOM 671 N N . PRO A 1 88 ? -11.203 2.678 -5.447 1.00 94.81 88 PRO A N 1
ATOM 672 C CA . PRO A 1 88 ? -12.424 2.209 -6.102 1.00 94.81 88 PRO A CA 1
ATOM 673 C C . PRO A 1 88 ? -13.337 1.413 -5.161 1.00 94.81 88 PRO A C 1
ATOM 675 O O . PRO A 1 88 ? -14.549 1.613 -5.168 1.00 94.81 88 PRO A O 1
ATOM 678 N N . TRP A 1 89 ? -12.754 0.552 -4.321 1.00 96.69 89 TRP A N 1
ATOM 679 C CA . TRP A 1 89 ? -13.498 -0.246 -3.347 1.00 96.69 89 TRP A CA 1
ATOM 680 C C . TRP A 1 89 ? -14.104 0.631 -2.243 1.00 96.69 89 TRP A C 1
ATOM 682 O O . TRP A 1 89 ? -15.267 0.445 -1.890 1.00 96.69 89 TRP A O 1
ATOM 692 N N . LEU A 1 90 ? -13.364 1.629 -1.746 1.00 96.81 90 LEU A N 1
ATOM 693 C CA . LEU A 1 90 ? -13.885 2.591 -0.767 1.00 96.81 90 LEU A CA 1
ATOM 694 C C . LEU A 1 90 ? -15.074 3.375 -1.329 1.00 96.81 90 LEU A C 1
ATOM 696 O O . LEU A 1 90 ? -16.093 3.497 -0.656 1.00 96.81 90 LEU A O 1
ATOM 700 N N . LYS A 1 91 ? -14.984 3.847 -2.579 1.00 94.19 91 LYS A N 1
ATOM 701 C CA . LYS A 1 91 ? -16.086 4.544 -3.259 1.00 94.19 91 LYS A CA 1
ATOM 702 C C . LYS A 1 91 ? -17.320 3.661 -3.428 1.00 94.19 91 LYS A C 1
ATOM 704 O O . LYS A 1 91 ? -18.423 4.095 -3.122 1.00 94.19 91 LYS A O 1
ATOM 709 N N . GLN A 1 92 ? -17.145 2.416 -3.872 1.00 95.31 92 GLN A N 1
ATOM 710 C CA . GLN A 1 92 ? -18.253 1.467 -4.046 1.00 95.31 92 GLN A CA 1
ATOM 711 C C . GLN A 1 92 ? -19.008 1.168 -2.742 1.00 95.31 92 GLN A C 1
ATOM 713 O O . GLN A 1 92 ? -20.184 0.815 -2.794 1.00 95.31 92 GLN A O 1
ATOM 718 N N . ASN A 1 93 ? -18.346 1.313 -1.591 1.00 96.62 93 ASN A N 1
ATOM 719 C CA . ASN A 1 93 ? -18.916 1.030 -0.274 1.00 96.62 93 ASN A CA 1
ATOM 720 C C . ASN A 1 93 ? -19.264 2.289 0.540 1.00 96.62 93 ASN A C 1
ATOM 722 O O . ASN A 1 93 ? -19.681 2.147 1.688 1.00 96.62 93 ASN A O 1
ATOM 726 N N . ASP A 1 94 ? -19.122 3.488 -0.037 1.00 95.75 94 ASP A N 1
ATOM 727 C CA . ASP A 1 94 ? -19.369 4.778 0.632 1.00 95.75 94 ASP A CA 1
ATOM 728 C C . ASP A 1 94 ? -18.473 5.004 1.872 1.00 95.75 94 ASP A C 1
ATOM 730 O O . ASP A 1 94 ? -18.916 5.394 2.952 1.00 95.75 94 ASP A O 1
ATOM 734 N N . LEU A 1 95 ? -17.179 4.690 1.724 1.00 97.06 95 LEU A N 1
ATOM 735 C CA . LEU A 1 95 ? -16.151 4.736 2.778 1.00 97.06 95 LEU A CA 1
ATOM 736 C C . LEU A 1 95 ? -14.984 5.673 2.428 1.00 97.06 95 LEU A C 1
ATOM 738 O O . LEU A 1 95 ? -13.893 5.537 2.974 1.00 97.06 95 LEU A O 1
ATOM 742 N N . GLN A 1 96 ? -15.170 6.606 1.493 1.00 94.12 96 GLN A N 1
ATOM 743 C CA . GLN A 1 96 ? -14.089 7.490 1.024 1.00 94.12 96 GLN A CA 1
ATOM 744 C C . GLN A 1 96 ? -13.560 8.414 2.134 1.00 94.12 96 GLN A C 1
ATOM 746 O O . GLN A 1 96 ? -12.374 8.720 2.160 1.00 94.12 96 GLN A O 1
ATOM 751 N N . GLU A 1 97 ? -14.416 8.777 3.094 1.00 94.69 97 GLU A N 1
ATOM 752 C CA . GLU A 1 97 ? -14.087 9.646 4.236 1.00 94.69 97 GLU A CA 1
ATOM 753 C C . GLU A 1 97 ? -13.507 8.889 5.444 1.00 94.69 97 GLU A C 1
ATOM 755 O O . GLU A 1 97 ? -13.255 9.465 6.511 1.00 94.69 97 GLU A O 1
ATOM 760 N N . ASN A 1 98 ? -13.322 7.573 5.324 1.00 98.06 98 ASN A N 1
ATOM 761 C CA . ASN A 1 98 ? -12.724 6.787 6.389 1.00 98.06 98 ASN A CA 1
ATOM 762 C C . ASN A 1 98 ? -11.253 7.139 6.591 1.00 98.06 98 ASN A C 1
ATOM 764 O O . ASN A 1 98 ? -10.550 7.574 5.683 1.00 98.06 98 ASN A O 1
ATOM 768 N N . THR A 1 99 ? -10.763 6.892 7.808 1.00 98.62 99 THR A N 1
ATOM 769 C CA . THR A 1 99 ? -9.338 7.085 8.085 1.00 98.62 99 THR A CA 1
ATOM 770 C C . THR A 1 99 ? -8.517 6.066 7.304 1.00 98.62 99 THR A C 1
ATOM 772 O O . THR A 1 99 ? -8.829 4.874 7.306 1.00 98.62 99 THR A O 1
ATOM 775 N N . GLN A 1 100 ? -7.446 6.529 6.672 1.00 98.62 100 GLN A N 1
ATOM 776 C CA . GLN A 1 100 ? -6.533 5.704 5.891 1.00 98.62 100 GLN A CA 1
ATOM 777 C C . GLN A 1 100 ? -5.091 5.955 6.332 1.00 98.62 100 GLN A C 1
ATOM 779 O O . GLN A 1 100 ? -4.737 7.074 6.713 1.00 98.62 100 GLN A O 1
ATOM 784 N N . ILE A 1 101 ? -4.256 4.913 6.286 1.00 98.50 101 ILE A N 1
ATOM 785 C CA . ILE A 1 101 ? -2.836 4.997 6.638 1.00 98.50 101 ILE A CA 1
ATOM 786 C C . ILE A 1 101 ? -1.960 4.315 5.602 1.00 98.50 101 ILE A C 1
ATOM 788 O O . ILE A 1 101 ? -2.085 3.126 5.313 1.00 98.50 101 ILE A O 1
ATOM 792 N N . LEU A 1 102 ? -0.972 5.067 5.137 1.00 98.44 102 LEU A N 1
ATOM 793 C CA . LEU A 1 102 ? 0.122 4.584 4.318 1.00 98.44 102 LEU A CA 1
ATOM 794 C C . LEU A 1 102 ? 1.281 4.203 5.235 1.00 98.44 102 LEU A C 1
ATOM 796 O O . LEU A 1 102 ? 2.036 5.053 5.708 1.00 98.44 102 LEU A O 1
ATOM 800 N N . LEU A 1 103 ? 1.404 2.904 5.500 1.00 97.94 103 LEU A N 1
ATOM 801 C CA . LEU A 1 103 ? 2.488 2.372 6.323 1.00 97.94 103 LEU A CA 1
ATOM 802 C C . LEU A 1 103 ? 3.836 2.435 5.595 1.00 97.94 103 LEU A C 1
ATOM 804 O O . LEU A 1 103 ? 3.972 1.862 4.514 1.00 97.94 103 LEU A O 1
ATOM 808 N N . PHE A 1 104 ? 4.820 3.062 6.232 1.00 97.56 104 PHE A N 1
ATOM 809 C CA . PHE A 1 104 ? 6.243 3.040 5.885 1.00 97.56 104 PHE A CA 1
ATOM 810 C C . PHE A 1 104 ? 7.012 2.356 7.025 1.00 97.56 104 PHE A C 1
ATOM 812 O O . PHE A 1 104 ? 7.731 2.973 7.807 1.00 97.56 104 PHE A O 1
ATOM 819 N N . MET A 1 105 ? 6.773 1.055 7.172 1.00 96.19 105 MET A N 1
ATOM 820 C CA . MET A 1 105 ? 7.327 0.191 8.217 1.00 96.19 105 MET A CA 1
ATOM 821 C C . MET A 1 105 ? 7.290 -1.266 7.749 1.00 96.19 105 MET A C 1
ATOM 823 O O . MET A 1 105 ? 6.499 -1.618 6.869 1.00 96.19 105 MET A O 1
ATOM 827 N N . SER A 1 106 ? 8.091 -2.127 8.367 1.00 94.19 106 SER A N 1
ATOM 828 C CA . SER A 1 106 ? 8.005 -3.582 8.205 1.00 94.19 106 SER A CA 1
ATOM 829 C C . SER A 1 106 ? 7.856 -4.272 9.565 1.00 94.19 106 SER A C 1
ATOM 831 O O . SER A 1 106 ? 8.271 -3.755 10.605 1.00 94.19 106 SER A O 1
ATOM 833 N N . SER A 1 107 ? 7.185 -5.424 9.578 1.00 95.19 107 SER A N 1
ATOM 834 C CA . SER A 1 107 ? 7.123 -6.269 10.766 1.00 95.19 107 SER A CA 1
ATOM 835 C C . SER A 1 107 ? 7.332 -7.734 10.418 1.00 95.19 107 SER A C 1
ATOM 837 O O . SER A 1 107 ? 6.916 -8.237 9.363 1.00 95.19 107 SER A O 1
ATOM 839 N N . PHE A 1 108 ? 8.019 -8.424 11.317 1.00 94.38 108 PHE A N 1
ATOM 840 C CA . PHE A 1 108 ? 8.365 -9.832 11.200 1.00 94.38 108 PHE A CA 1
ATOM 841 C C . PHE A 1 108 ? 8.422 -10.462 12.594 1.00 94.38 108 PHE A C 1
ATOM 843 O O . PHE A 1 108 ? 8.636 -9.745 13.570 1.00 94.38 108 PHE A O 1
ATOM 850 N N . PRO A 1 109 ? 8.173 -11.774 12.723 1.00 95.94 109 PRO A N 1
ATOM 851 C CA . PRO A 1 109 ? 8.215 -12.426 14.025 1.00 95.94 109 PRO A CA 1
ATOM 852 C C . PRO A 1 109 ? 9.629 -12.361 14.620 1.00 95.94 109 PRO A C 1
ATOM 854 O O . PRO A 1 109 ? 10.605 -12.598 13.911 1.00 95.94 109 PRO A O 1
ATOM 857 N N . GLU A 1 110 ? 9.738 -12.075 15.920 1.00 95.19 110 GLU A N 1
ATOM 858 C CA . GLU A 1 110 ? 11.019 -12.129 16.648 1.00 95.19 110 GLU A CA 1
ATOM 859 C C . GLU A 1 110 ? 11.591 -13.556 16.657 1.00 95.19 110 GLU A C 1
ATOM 861 O O . GLU A 1 110 ? 12.800 -13.746 16.559 1.00 95.19 110 GLU A O 1
ATOM 866 N N . ASN A 1 111 ? 10.712 -14.563 16.719 1.00 94.38 111 ASN A N 1
ATOM 867 C CA . ASN A 1 111 ? 11.054 -15.972 16.567 1.00 94.38 111 ASN A CA 1
ATOM 868 C C . ASN A 1 111 ? 10.441 -16.521 15.264 1.00 94.38 111 ASN A C 1
ATOM 870 O O . ASN A 1 111 ? 9.220 -16.685 15.202 1.00 94.38 111 ASN A O 1
ATOM 874 N N . PRO A 1 112 ? 11.243 -16.874 14.240 1.00 91.62 112 PRO A N 1
ATOM 875 C CA . PRO A 1 112 ? 10.739 -17.440 12.984 1.00 91.62 112 PRO A CA 1
ATOM 876 C C . PRO A 1 112 ? 9.894 -18.714 13.144 1.00 91.62 112 PRO A C 1
ATOM 878 O O . PRO A 1 112 ? 9.023 -18.971 12.315 1.00 91.62 112 PRO A O 1
ATOM 881 N N . SER A 1 113 ? 10.110 -19.488 14.214 1.00 94.50 113 SER A N 1
ATOM 882 C CA . SER A 1 113 ? 9.319 -20.692 14.523 1.00 94.50 113 SER A CA 1
ATOM 883 C C . SER A 1 113 ? 7.929 -20.364 15.083 1.00 94.50 113 SER A C 1
ATOM 885 O O . SER A 1 113 ? 7.050 -21.222 15.118 1.00 94.50 113 SER A O 1
ATOM 887 N N . GLU A 1 114 ? 7.708 -19.115 15.496 1.00 92.94 114 GLU A N 1
ATOM 888 C CA . GLU A 1 114 ? 6.447 -18.602 16.023 1.00 92.94 114 GLU A CA 1
ATOM 889 C C . GLU A 1 114 ? 5.936 -17.457 15.132 1.00 92.94 114 GLU A C 1
ATOM 891 O O . GLU A 1 114 ? 5.970 -16.285 15.515 1.00 92.94 114 GLU A O 1
ATOM 896 N N . PRO A 1 115 ? 5.392 -17.753 13.937 1.00 88.50 115 PRO A N 1
ATOM 897 C CA . PRO A 1 115 ? 4.966 -16.728 12.974 1.00 88.50 115 PRO A CA 1
ATOM 898 C C . PRO A 1 115 ? 3.835 -15.822 13.491 1.00 88.50 115 PRO A C 1
ATOM 900 O O . PRO A 1 115 ? 3.571 -14.760 12.929 1.00 88.50 115 PRO A O 1
ATOM 903 N N . LYS A 1 116 ? 3.158 -16.249 14.562 1.00 90.44 116 LYS A N 1
ATOM 904 C CA . LYS A 1 116 ? 2.103 -15.519 15.275 1.00 90.44 116 LYS A CA 1
ATOM 905 C C . LYS A 1 116 ? 2.557 -15.010 16.654 1.00 90.44 116 LYS A C 1
ATOM 907 O O . LYS A 1 116 ? 1.719 -14.576 17.438 1.00 90.44 116 LYS A O 1
ATOM 912 N N . GLY A 1 117 ? 3.848 -15.078 16.966 1.00 90.94 117 GLY A N 1
ATOM 913 C CA . GLY A 1 117 ? 4.414 -14.609 18.228 1.00 90.94 117 GLY A CA 1
ATOM 914 C C . GLY A 1 117 ? 4.516 -13.085 18.308 1.00 90.94 117 GLY A C 1
ATOM 915 O O . GLY A 1 117 ? 3.750 -12.345 17.685 1.00 90.94 117 GLY A O 1
ATOM 916 N N . ARG A 1 118 ? 5.484 -12.612 19.092 1.00 94.12 118 ARG A N 1
ATOM 917 C CA . ARG A 1 118 ? 5.839 -11.194 19.191 1.00 94.12 118 ARG A CA 1
ATOM 918 C C . ARG A 1 118 ? 6.485 -10.722 17.884 1.00 94.12 118 ARG A C 1
ATOM 920 O O . ARG A 1 118 ? 7.306 -11.438 17.313 1.00 94.12 118 ARG A O 1
ATOM 927 N N . MET A 1 119 ? 6.102 -9.547 17.391 1.00 96.50 119 MET A N 1
ATOM 928 C CA . MET A 1 119 ? 6.689 -8.958 16.188 1.00 96.50 119 MET A CA 1
ATOM 929 C C . MET A 1 119 ? 7.824 -8.007 16.553 1.00 96.50 119 MET A C 1
ATOM 931 O O . MET A 1 119 ? 7.677 -7.173 17.449 1.00 96.50 119 MET A O 1
ATOM 935 N N . HIS A 1 120 ? 8.906 -8.091 15.788 1.00 96.56 120 HIS A N 1
ATOM 936 C CA . HIS A 1 120 ? 9.855 -7.007 15.624 1.00 96.56 120 HIS A CA 1
ATOM 937 C C . HIS A 1 120 ? 9.233 -5.954 14.700 1.00 96.56 120 HIS A C 1
ATOM 939 O O . HIS A 1 120 ? 8.698 -6.289 13.638 1.00 96.56 120 HIS A O 1
ATOM 945 N N . ILE A 1 121 ? 9.279 -4.690 15.118 1.00 96.75 121 ILE A N 1
ATOM 946 C CA . ILE A 1 121 ? 8.723 -3.548 14.388 1.00 96.75 121 ILE A CA 1
ATOM 947 C C . ILE A 1 121 ? 9.893 -2.703 13.905 1.00 96.75 121 ILE A C 1
ATOM 949 O O . ILE A 1 121 ? 10.684 -2.222 14.713 1.00 96.75 121 ILE A O 1
ATOM 953 N N . GLN A 1 122 ? 9.999 -2.526 12.593 1.00 95.19 122 GLN A N 1
ATOM 954 C CA . GLN A 1 122 ? 11.107 -1.820 11.969 1.00 95.19 122 GLN A CA 1
ATOM 955 C C . GLN A 1 122 ? 10.596 -0.591 11.213 1.00 95.19 122 GLN A C 1
ATOM 957 O O . GLN A 1 122 ? 9.644 -0.660 10.430 1.00 95.19 122 GLN A O 1
ATOM 962 N N . ASN A 1 123 ? 11.250 0.547 11.453 1.00 95.06 123 ASN A N 1
ATOM 963 C CA . ASN A 1 123 ? 10.998 1.783 10.723 1.00 95.06 123 ASN A CA 1
ATOM 964 C C . ASN A 1 123 ? 11.392 1.607 9.249 1.00 95.06 123 ASN A C 1
ATOM 966 O O . ASN A 1 123 ? 12.474 1.107 8.950 1.00 95.06 123 ASN A O 1
ATOM 970 N N . GLY A 1 124 ? 10.515 2.017 8.333 1.00 93.88 124 GLY A N 1
ATOM 971 C CA . GLY A 1 124 ? 10.729 1.880 6.896 1.00 93.88 124 GLY A CA 1
ATOM 972 C C . GLY A 1 124 ? 11.542 3.008 6.268 1.00 93.88 124 GLY A C 1
ATOM 973 O O . GLY A 1 124 ? 11.405 3.202 5.073 1.00 93.88 124 GLY A O 1
ATOM 974 N N . GLY A 1 125 ? 12.316 3.786 7.026 1.00 92.88 125 GLY A N 1
ATOM 975 C CA . GLY A 1 125 ? 13.163 4.870 6.512 1.00 92.88 125 GLY A CA 1
ATOM 976 C C . GLY A 1 125 ? 12.474 6.236 6.389 1.00 92.88 125 GLY A C 1
ATOM 977 O O . GLY A 1 125 ? 13.121 7.219 6.035 1.00 92.88 125 GLY A O 1
ATOM 978 N N . ARG A 1 126 ? 11.174 6.332 6.697 1.00 95.75 126 ARG A N 1
ATOM 979 C CA . ARG A 1 126 ? 10.415 7.594 6.787 1.00 95.75 126 ARG A CA 1
ATOM 980 C C . ARG A 1 126 ? 9.156 7.425 7.635 1.00 95.75 126 ARG A C 1
ATOM 982 O O . ARG A 1 126 ? 8.757 6.306 7.953 1.00 95.75 126 ARG A O 1
ATOM 989 N N . ASN A 1 127 ? 8.501 8.536 7.964 1.00 97.75 127 ASN A N 1
ATOM 990 C CA . ASN A 1 127 ? 7.222 8.505 8.671 1.00 97.75 127 ASN A CA 1
ATOM 991 C C . ASN A 1 127 ? 6.132 7.843 7.822 1.00 97.75 127 ASN A C 1
ATOM 993 O O . ASN A 1 127 ? 6.024 8.114 6.626 1.00 97.75 127 ASN A O 1
ATOM 997 N N . SER A 1 128 ? 5.286 7.045 8.476 1.00 98.38 128 SER A N 1
ATOM 998 C CA . SER A 1 128 ? 3.983 6.653 7.923 1.00 98.38 128 SER A CA 1
ATOM 999 C C . SER A 1 128 ? 3.083 7.877 7.767 1.00 98.38 128 SER A C 1
ATOM 1001 O O . SER A 1 128 ? 3.320 8.893 8.415 1.00 98.38 128 SER A O 1
ATOM 1003 N N . CYS A 1 129 ? 2.061 7.815 6.919 1.00 98.44 129 CYS A N 1
ATOM 1004 C CA . CYS A 1 129 ? 1.147 8.941 6.719 1.00 98.44 129 CYS A CA 1
ATOM 1005 C C . CYS A 1 129 ? -0.284 8.526 7.031 1.00 98.44 129 CYS A C 1
ATOM 1007 O O . CYS A 1 129 ? -0.741 7.510 6.514 1.00 98.44 129 CYS A O 1
ATOM 1009 N N . ALA A 1 130 ? -0.985 9.311 7.843 1.00 98.50 130 ALA A N 1
ATOM 1010 C CA . ALA A 1 130 ? -2.381 9.080 8.189 1.00 98.50 130 ALA A CA 1
ATOM 1011 C C . ALA A 1 130 ? -3.249 10.252 7.729 1.00 98.50 130 ALA A C 1
ATOM 1013 O O . ALA A 1 130 ? -2.842 11.407 7.835 1.00 98.50 130 ALA A O 1
ATOM 1014 N N . TRP A 1 131 ? -4.457 9.954 7.267 1.00 98.38 131 TRP A N 1
ATOM 1015 C CA . TRP A 1 131 ? -5.484 10.946 6.961 1.00 98.38 131 TRP A CA 1
ATOM 1016 C C . TRP A 1 131 ? -6.837 10.486 7.491 1.00 98.38 131 TRP A C 1
ATOM 1018 O O . TRP A 1 131 ? -7.118 9.289 7.529 1.00 98.38 131 TRP A O 1
ATOM 1028 N N . GLY A 1 132 ? -7.669 11.443 7.896 1.00 97.62 132 GLY A N 1
ATOM 1029 C CA . GLY A 1 132 ? -9.011 11.213 8.419 1.00 97.62 132 GLY A CA 1
ATOM 1030 C C . GLY A 1 132 ? -9.101 11.304 9.942 1.00 97.62 132 GLY A C 1
ATOM 1031 O O . GLY A 1 132 ? -8.123 11.539 10.654 1.00 97.62 132 GLY A O 1
ATOM 1032 N N . ARG A 1 133 ? -10.321 11.128 10.453 1.00 97.00 133 ARG A N 1
ATOM 1033 C CA . ARG A 1 133 ? -10.697 11.434 11.845 1.00 97.00 133 ARG A CA 1
ATOM 1034 C C . ARG A 1 133 ? -9.886 10.728 12.938 1.00 97.00 133 ARG A C 1
ATOM 1036 O O . ARG A 1 133 ? -9.818 11.243 14.047 1.00 97.00 133 ARG A O 1
ATOM 1043 N N . TRP A 1 134 ? -9.312 9.557 12.658 1.00 97.88 134 TRP A N 1
ATOM 1044 C CA . TRP A 1 134 ? -8.503 8.801 13.619 1.00 97.88 134 TRP A CA 1
ATOM 1045 C C . TRP A 1 134 ? -6.996 9.020 13.434 1.00 97.88 134 TRP A C 1
ATOM 1047 O O . TRP A 1 134 ? -6.211 8.348 14.096 1.00 97.88 134 TRP A O 1
ATOM 1057 N N . GLY A 1 135 ? -6.576 9.959 12.577 1.00 97.69 135 GLY A N 1
ATOM 1058 C CA . GLY A 1 135 ? -5.166 10.218 12.273 1.00 97.69 135 GLY A CA 1
ATOM 1059 C C . GLY A 1 135 ? -4.302 10.453 13.514 1.00 97.69 135 GLY A C 1
ATOM 1060 O O . GLY A 1 135 ? -3.282 9.787 13.674 1.00 97.69 135 GLY A O 1
ATOM 1061 N N . ASP A 1 136 ? -4.745 11.311 14.438 1.00 97.25 136 ASP A N 1
ATOM 1062 C CA . ASP A 1 136 ? -4.000 11.609 15.672 1.00 97.25 136 ASP A CA 1
ATOM 1063 C C . ASP A 1 136 ? -3.885 10.383 16.593 1.00 97.25 136 ASP A C 1
ATOM 1065 O O . ASP A 1 136 ? -2.805 10.076 17.099 1.00 97.25 136 ASP A O 1
ATOM 1069 N N . ALA A 1 137 ? -4.976 9.625 16.759 1.00 96.69 137 ALA A N 1
ATOM 1070 C CA . ALA A 1 137 ? -4.970 8.393 17.552 1.00 96.69 137 ALA A CA 1
ATOM 1071 C C . ALA A 1 137 ? -3.997 7.361 16.966 1.00 96.69 137 ALA A C 1
ATOM 1073 O O . ALA A 1 137 ? -3.237 6.715 17.686 1.00 96.69 137 ALA A O 1
ATOM 1074 N N . MET A 1 138 ? -3.984 7.239 15.642 1.00 97.81 138 MET A N 1
ATOM 1075 C CA . MET A 1 138 ? -3.093 6.328 14.941 1.00 97.81 138 MET A CA 1
ATOM 1076 C C . MET A 1 138 ? -1.639 6.785 14.998 1.00 97.81 138 MET A C 1
ATOM 1078 O O . MET A 1 138 ? -0.751 5.951 15.157 1.00 97.81 138 MET A O 1
ATOM 1082 N N . SER A 1 139 ? -1.389 8.094 14.954 1.00 97.88 139 SER A N 1
ATOM 1083 C CA . SER A 1 139 ? -0.060 8.652 15.191 1.00 97.88 139 SER A CA 1
ATOM 1084 C C . SER A 1 139 ? 0.458 8.303 16.585 1.00 97.88 139 SER A C 1
ATOM 1086 O O . SER A 1 139 ? 1.589 7.837 16.712 1.00 97.88 139 SER A O 1
ATOM 1088 N N . GLN A 1 140 ? -0.381 8.432 17.619 1.00 97.25 140 GLN A N 1
ATOM 1089 C CA . GLN A 1 140 ? -0.011 8.052 18.984 1.00 97.25 140 GLN A CA 1
ATOM 1090 C C . GLN A 1 140 ? 0.286 6.552 19.109 1.00 97.25 140 GLN A C 1
ATOM 1092 O O . GLN A 1 140 ? 1.280 6.171 19.724 1.00 97.25 140 GLN A O 1
ATOM 1097 N N . ILE A 1 141 ? -0.540 5.695 18.496 1.00 97.19 141 ILE A N 1
ATOM 1098 C CA . ILE A 1 141 ? -0.305 4.244 18.479 1.00 97.19 141 ILE A CA 1
ATOM 1099 C C . ILE A 1 141 ? 1.046 3.941 17.822 1.00 97.19 141 ILE A C 1
ATOM 1101 O O . ILE A 1 141 ? 1.857 3.227 18.400 1.00 97.19 141 ILE A O 1
ATOM 1105 N N . MET A 1 142 ? 1.334 4.510 16.651 1.00 97.50 142 MET A N 1
ATOM 1106 C CA . MET A 1 142 ? 2.612 4.282 15.968 1.00 97.50 142 MET A CA 1
ATOM 1107 C C . MET A 1 142 ? 3.812 4.788 16.782 1.00 97.50 142 MET A C 1
ATOM 1109 O O . MET A 1 142 ? 4.830 4.098 16.858 1.00 97.50 142 MET A O 1
ATOM 1113 N N . GLN A 1 143 ? 3.672 5.930 17.460 1.00 97.25 143 GLN A N 1
ATOM 1114 C CA . GLN A 1 143 ? 4.711 6.483 18.330 1.00 97.25 143 GLN A CA 1
ATOM 1115 C C . GLN A 1 143 ? 5.059 5.545 19.493 1.00 97.25 143 GLN A C 1
ATOM 1117 O O . GLN A 1 143 ? 6.237 5.388 19.813 1.00 97.25 143 GLN A O 1
ATOM 1122 N N . ASN A 1 144 ? 4.073 4.861 20.079 1.00 95.94 144 ASN A N 1
ATOM 1123 C CA . ASN A 1 144 ? 4.314 3.858 21.123 1.00 95.94 144 ASN A CA 1
ATOM 1124 C C . ASN A 1 144 ? 5.169 2.679 20.621 1.00 95.94 144 ASN A C 1
ATOM 1126 O O . ASN A 1 144 ? 5.858 2.032 21.406 1.00 95.94 144 ASN A O 1
ATOM 1130 N N . GLY A 1 145 ? 5.148 2.408 19.312 1.00 94.88 145 GLY A N 1
ATOM 1131 C CA . GLY A 1 145 ? 6.023 1.446 18.640 1.00 94.88 145 GLY A CA 1
ATOM 1132 C C . GLY A 1 145 ? 7.387 1.990 18.216 1.00 94.88 145 GLY A C 1
ATOM 1133 O O . GLY A 1 145 ? 8.114 1.284 17.524 1.00 94.88 145 GLY A O 1
ATOM 1134 N N . GLY A 1 146 ? 7.724 3.237 18.561 1.00 96.06 146 GLY A N 1
ATOM 1135 C CA . GLY A 1 146 ? 8.943 3.906 18.095 1.00 96.06 146 GLY A CA 1
ATOM 1136 C C . GLY A 1 146 ? 8.899 4.327 16.621 1.00 96.06 146 GLY A C 1
ATOM 1137 O O . GLY A 1 146 ? 9.943 4.597 16.027 1.00 96.06 146 GLY A O 1
ATOM 1138 N N . LEU A 1 147 ? 7.711 4.372 16.009 1.00 97.56 147 LEU A N 1
ATOM 1139 C CA . LEU A 1 147 ? 7.521 4.776 14.617 1.00 97.56 147 LEU A CA 1
ATOM 1140 C C . LEU A 1 147 ? 7.025 6.222 14.523 1.00 97.56 147 LEU A C 1
ATOM 1142 O O . LEU A 1 147 ? 6.205 6.671 15.320 1.00 97.56 147 LEU A O 1
ATOM 1146 N N . GLY A 1 148 ? 7.478 6.940 13.497 1.00 97.12 148 GLY A N 1
ATOM 1147 C CA . GLY A 1 148 ? 6.912 8.237 13.141 1.00 97.12 148 GLY A CA 1
ATOM 1148 C C . GLY A 1 148 ? 5.657 8.091 12.278 1.00 97.12 148 GLY A C 1
ATOM 1149 O O . GLY A 1 148 ? 5.593 7.227 11.396 1.00 97.12 148 GLY A O 1
ATOM 1150 N N . CYS A 1 149 ? 4.675 8.965 12.496 1.00 98.25 149 CYS A N 1
ATOM 1151 C CA . CYS A 1 149 ? 3.471 9.075 11.679 1.00 98.25 149 CYS A CA 1
ATOM 1152 C C . CYS A 1 149 ? 3.121 10.553 11.464 1.00 98.25 149 CYS A C 1
ATOM 1154 O O . CYS A 1 149 ? 2.982 11.311 12.419 1.00 98.25 149 CYS A O 1
ATOM 1156 N N . SER A 1 150 ? 3.005 10.970 10.209 1.00 98.38 150 SER A N 1
ATOM 1157 C CA . SER A 1 150 ? 2.591 12.314 9.825 1.00 98.38 150 SER A CA 1
ATOM 1158 C C . SER A 1 150 ? 1.085 12.324 9.569 1.00 98.38 150 SER A C 1
ATOM 1160 O O . SER A 1 150 ? 0.605 11.627 8.673 1.00 98.38 150 SER A O 1
ATOM 1162 N N . VAL A 1 151 ? 0.341 13.121 10.338 1.00 98.50 151 VAL A N 1
ATOM 1163 C CA . VAL A 1 151 ? -1.100 13.328 10.131 1.00 98.50 151 VAL A CA 1
ATOM 1164 C C . VAL A 1 151 ? -1.298 14.426 9.090 1.00 98.50 151 VAL A C 1
ATOM 1166 O O . VAL A 1 151 ? -1.022 15.599 9.349 1.00 98.50 151 VAL A O 1
ATOM 1169 N N . LEU A 1 152 ? -1.746 14.027 7.903 1.00 98.00 152 LEU A N 1
ATOM 1170 C CA . LEU A 1 152 ? -1.967 14.909 6.761 1.00 98.00 152 LEU A CA 1
ATOM 1171 C C . LEU A 1 152 ? -3.278 15.675 6.929 1.00 98.00 152 LEU A C 1
ATOM 1173 O O . LEU A 1 152 ? -4.261 15.147 7.460 1.00 98.00 152 LEU A O 1
ATOM 1177 N N . ARG A 1 153 ? -3.286 16.944 6.512 1.00 93.56 153 ARG A N 1
ATOM 1178 C CA . ARG A 1 153 ? -4.410 17.858 6.783 1.00 93.56 153 ARG A CA 1
ATOM 1179 C C . ARG A 1 153 ? -5.442 17.871 5.669 1.00 93.56 153 ARG A C 1
ATOM 1181 O O . ARG A 1 153 ? -6.585 18.247 5.917 1.00 93.56 153 ARG A O 1
ATOM 1188 N N . SER A 1 154 ? -5.052 17.446 4.475 1.00 92.81 154 SER A N 1
ATOM 1189 C CA . SER A 1 154 ? -5.906 17.404 3.296 1.00 92.81 154 SER A CA 1
ATOM 1190 C C . SER A 1 154 ? -5.928 15.998 2.689 1.00 92.81 154 SER A C 1
ATOM 1192 O O . SER A 1 154 ? -5.011 15.199 2.899 1.00 92.81 154 SER A O 1
ATOM 1194 N N . HIS A 1 155 ? -7.013 15.667 1.988 1.00 92.25 155 HIS A N 1
ATOM 1195 C CA . HIS A 1 155 ? -7.132 14.369 1.318 1.00 92.25 155 HIS A CA 1
ATOM 1196 C C . HIS A 1 155 ? -6.175 14.309 0.122 1.00 92.25 155 HIS A C 1
ATOM 1198 O O . HIS A 1 155 ? -5.589 13.274 -0.163 1.00 92.25 155 HIS A O 1
ATOM 1204 N N . GLU A 1 156 ? -5.952 15.444 -0.525 1.00 92.06 156 GLU A N 1
ATOM 1205 C CA . GLU A 1 156 ? -5.061 15.633 -1.660 1.00 92.06 156 GLU A CA 1
ATOM 1206 C C . GLU A 1 156 ? -3.607 15.313 -1.282 1.00 92.06 156 GLU A C 1
ATOM 1208 O O . GLU A 1 156 ? -2.961 14.515 -1.957 1.00 92.06 156 GLU A O 1
ATOM 1213 N N . GLU A 1 157 ? -3.117 15.818 -0.141 1.00 94.44 157 GLU A N 1
ATOM 1214 C CA . GLU A 1 157 ? -1.807 15.418 0.404 1.00 94.44 157 GLU A CA 1
ATOM 1215 C C . GLU A 1 157 ? -1.710 13.897 0.591 1.00 94.44 157 GLU A C 1
ATOM 1217 O O . GLU A 1 157 ? -0.675 13.290 0.309 1.00 94.44 157 GLU A O 1
ATOM 1222 N N . PHE A 1 158 ? -2.785 13.264 1.069 1.00 96.50 158 PHE A N 1
ATOM 1223 C CA . PHE A 1 158 ? -2.811 11.818 1.270 1.00 96.50 158 PHE A CA 1
ATOM 1224 C C . PHE A 1 158 ? -2.787 11.050 -0.052 1.00 96.50 158 PHE A C 1
ATOM 1226 O O . PHE A 1 158 ? -2.014 10.100 -0.189 1.00 96.50 158 PHE A O 1
ATOM 1233 N N . LEU A 1 159 ? -3.590 11.468 -1.032 1.00 95.38 159 LEU A N 1
ATOM 1234 C CA . LEU A 1 159 ? -3.633 10.860 -2.360 1.00 95.38 159 LEU A CA 1
ATOM 1235 C C . LEU A 1 159 ? -2.276 10.966 -3.063 1.00 95.38 159 LEU A C 1
ATOM 1237 O O . LEU A 1 159 ? -1.830 9.992 -3.668 1.00 95.38 159 LEU A O 1
ATOM 1241 N N . GLU A 1 160 ? -1.582 12.093 -2.918 1.00 95.75 160 GLU A N 1
ATOM 1242 C CA . GLU A 1 160 ? -0.240 12.295 -3.463 1.00 95.75 160 GLU A CA 1
ATOM 1243 C C . GLU A 1 160 ? 0.774 11.280 -2.899 1.00 95.75 160 GLU A C 1
ATOM 1245 O O . GLU A 1 160 ? 1.512 10.639 -3.653 1.00 95.75 160 GLU A O 1
ATOM 1250 N N . VAL A 1 161 ? 0.793 11.068 -1.577 1.00 97.38 161 VAL A N 1
ATOM 1251 C CA . VAL A 1 161 ? 1.669 10.056 -0.952 1.00 97.38 161 VAL A CA 1
ATOM 1252 C C . VAL A 1 161 ? 1.206 8.631 -1.285 1.00 97.38 161 VAL A C 1
ATOM 1254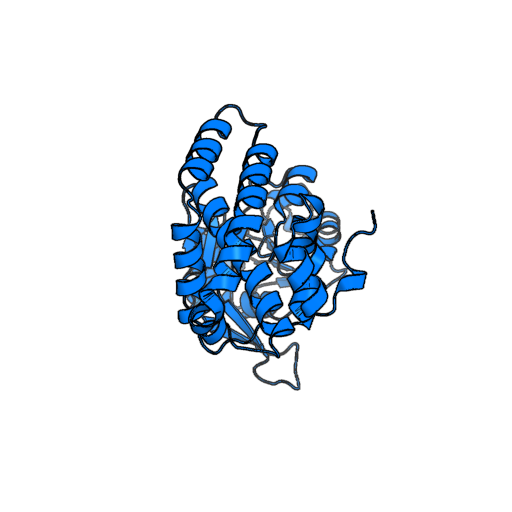 O O . VAL A 1 161 ? 2.026 7.718 -1.406 1.00 97.38 161 VAL A O 1
ATOM 1257 N N . MET A 1 162 ? -0.098 8.413 -1.469 1.00 97.88 162 MET A N 1
ATOM 1258 C CA . MET A 1 162 ? -0.646 7.114 -1.861 1.00 97.88 162 MET A CA 1
ATOM 1259 C C . MET A 1 162 ? -0.197 6.728 -3.273 1.00 97.88 162 MET A C 1
ATOM 1261 O O . MET A 1 162 ? 0.189 5.578 -3.477 1.00 97.88 162 MET A O 1
ATOM 1265 N N . ILE A 1 163 ? -0.203 7.670 -4.225 1.00 97.75 163 ILE A N 1
ATOM 1266 C CA . ILE A 1 163 ? 0.321 7.462 -5.585 1.00 97.75 163 ILE A CA 1
ATOM 1267 C C . ILE A 1 163 ? 1.803 7.099 -5.525 1.00 97.75 163 ILE A C 1
ATOM 1269 O O . ILE A 1 163 ? 2.204 6.100 -6.120 1.00 97.75 163 ILE A O 1
ATOM 1273 N N . GLU A 1 164 ? 2.601 7.856 -4.764 1.00 98.00 164 GLU A N 1
ATOM 1274 C CA . GLU A 1 164 ? 4.024 7.558 -4.565 1.00 98.00 164 GLU A CA 1
ATOM 1275 C C . GLU A 1 164 ? 4.214 6.120 -4.061 1.00 98.00 164 GLU A C 1
ATOM 1277 O O . GLU A 1 164 ? 4.969 5.337 -4.641 1.00 98.00 164 GLU A O 1
ATOM 1282 N N . LYS A 1 165 ? 3.483 5.733 -3.010 1.00 98.00 165 LYS A N 1
ATOM 1283 C CA . LYS A 1 165 ? 3.585 4.391 -2.431 1.00 98.00 165 LYS A CA 1
ATOM 1284 C C . LYS A 1 165 ? 3.094 3.304 -3.394 1.00 98.00 165 LYS A C 1
ATOM 1286 O O . LYS A 1 165 ? 3.682 2.219 -3.437 1.00 98.00 165 LYS A O 1
ATOM 1291 N N . LEU A 1 166 ? 2.041 3.562 -4.171 1.00 98.38 166 LEU A N 1
ATOM 1292 C CA . LEU A 1 166 ? 1.537 2.633 -5.184 1.00 98.38 166 LEU A CA 1
ATOM 1293 C C . LEU A 1 166 ? 2.590 2.388 -6.267 1.00 98.38 166 LEU A C 1
ATOM 1295 O O . LEU A 1 166 ? 2.886 1.230 -6.560 1.00 98.38 166 LEU A O 1
ATOM 1299 N N . LEU A 1 167 ? 3.174 3.454 -6.820 1.00 98.69 167 LEU A N 1
ATOM 1300 C CA . LEU A 1 167 ? 4.229 3.362 -7.827 1.00 98.69 167 LEU A CA 1
ATOM 1301 C C . LEU A 1 167 ? 5.430 2.605 -7.272 1.00 98.69 167 LEU A C 1
ATOM 1303 O O . LEU A 1 167 ? 5.838 1.601 -7.854 1.00 98.69 167 LEU A O 1
ATOM 1307 N N . TRP A 1 168 ? 5.929 2.998 -6.097 1.00 98.62 168 TRP A N 1
ATOM 1308 C CA . TRP A 1 168 ? 7.066 2.329 -5.468 1.00 98.62 168 TRP A CA 1
ATOM 1309 C C . TRP A 1 168 ? 6.818 0.826 -5.298 1.00 98.62 168 TRP A C 1
ATOM 1311 O O . TRP A 1 168 ? 7.608 -0.012 -5.733 1.00 98.62 168 TRP A O 1
ATOM 1321 N N . SER A 1 169 ? 5.669 0.478 -4.716 1.00 97.50 169 SER A N 1
ATOM 1322 C CA . SER A 1 169 ? 5.305 -0.907 -4.411 1.00 97.50 169 SER A CA 1
ATOM 1323 C C . SER A 1 169 ? 4.885 -1.735 -5.627 1.00 97.50 169 SER A C 1
ATOM 1325 O O . SER A 1 169 ? 4.724 -2.948 -5.478 1.00 97.50 169 SER A O 1
ATOM 1327 N N . SER A 1 170 ? 4.735 -1.118 -6.802 1.00 98.44 170 SER A N 1
ATOM 1328 C CA . SER A 1 170 ? 4.445 -1.775 -8.084 1.00 98.44 170 SER A CA 1
ATOM 1329 C C . SER A 1 170 ? 5.706 -1.945 -8.936 1.00 98.44 170 SER A C 1
ATOM 1331 O O . SER A 1 170 ? 5.878 -2.993 -9.555 1.00 98.44 170 SER A O 1
ATOM 1333 N N . ILE A 1 171 ? 6.608 -0.958 -8.899 1.00 98.69 171 ILE A N 1
ATOM 1334 C CA . ILE A 1 171 ? 7.844 -0.898 -9.688 1.00 98.69 171 ILE A CA 1
ATOM 1335 C C . ILE A 1 171 ? 8.969 -1.708 -9.040 1.00 98.69 171 ILE A C 1
ATOM 1337 O O . ILE A 1 171 ? 9.565 -2.566 -9.686 1.00 98.69 171 ILE A O 1
ATOM 1341 N N . PHE A 1 172 ? 9.275 -1.471 -7.761 1.00 98.62 172 PHE A N 1
ATOM 1342 C CA . PHE A 1 172 ? 10.528 -1.970 -7.183 1.00 98.62 172 PHE A CA 1
ATOM 1343 C C . PHE A 1 172 ? 10.550 -3.480 -6.985 1.00 98.62 172 PHE A C 1
ATOM 1345 O O . PHE A 1 172 ? 11.584 -4.099 -7.212 1.00 98.62 172 PHE A O 1
ATOM 1352 N N . TRP A 1 173 ? 9.429 -4.104 -6.609 1.00 97.94 173 TRP A N 1
ATOM 1353 C CA . TRP A 1 173 ? 9.390 -5.569 -6.544 1.00 97.94 173 TRP A CA 1
ATOM 1354 C C . TRP A 1 173 ? 9.530 -6.195 -7.927 1.00 97.94 173 TRP A C 1
ATOM 1356 O O . TRP A 1 173 ? 10.177 -7.227 -8.056 1.00 97.94 173 TRP A O 1
ATOM 1366 N N . LEU A 1 174 ? 8.934 -5.557 -8.938 1.00 97.69 174 LEU A N 1
ATOM 1367 C CA . LEU A 1 174 ? 8.901 -6.063 -10.296 1.00 97.69 174 LEU A CA 1
ATOM 1368 C C . LEU A 1 174 ? 10.305 -6.056 -10.896 1.00 97.69 174 LEU A C 1
ATOM 1370 O O . LEU A 1 174 ? 10.768 -7.075 -11.397 1.00 97.69 174 LEU A O 1
ATOM 1374 N N . LEU A 1 175 ? 10.993 -4.919 -10.776 1.00 98.62 175 LEU A N 1
ATOM 1375 C CA . LEU A 1 175 ? 12.383 -4.779 -11.195 1.00 98.62 175 LEU A CA 1
ATOM 1376 C C . LEU A 1 175 ? 13.312 -5.680 -10.382 1.00 98.62 175 LEU A C 1
ATOM 1378 O O . LEU A 1 175 ? 14.157 -6.347 -10.966 1.00 98.62 175 LEU A O 1
ATOM 1382 N N . SER A 1 176 ? 13.146 -5.725 -9.054 1.00 98.56 176 SER A N 1
ATOM 1383 C CA . SER A 1 176 ? 13.950 -6.587 -8.178 1.00 98.56 176 SER A CA 1
ATOM 1384 C C . SER A 1 176 ? 13.879 -8.033 -8.640 1.00 98.56 176 SER A C 1
ATOM 1386 O O . SER A 1 176 ? 14.908 -8.644 -8.907 1.00 98.56 176 SER A O 1
ATOM 1388 N N . ASP A 1 177 ? 12.669 -8.557 -8.804 1.00 97.50 177 ASP A N 1
ATOM 1389 C CA . ASP A 1 177 ? 12.433 -9.940 -9.182 1.00 97.50 177 ASP A CA 1
ATOM 1390 C C . ASP A 1 177 ? 12.945 -10.260 -10.598 1.00 97.50 177 ASP A C 1
ATOM 1392 O O . ASP A 1 177 ? 13.704 -11.214 -10.775 1.00 97.50 177 ASP A O 1
ATOM 1396 N N . ALA A 1 178 ? 12.632 -9.408 -11.580 1.00 97.75 178 ALA A N 1
ATOM 1397 C CA . ALA A 1 178 ? 13.086 -9.565 -12.962 1.00 97.75 178 ALA A CA 1
ATOM 1398 C C . ALA A 1 178 ? 14.617 -9.482 -13.126 1.00 97.75 178 ALA A C 1
ATOM 1400 O O . ALA A 1 178 ? 15.163 -10.028 -14.084 1.00 97.75 178 ALA A O 1
ATOM 1401 N N . LEU A 1 179 ? 15.314 -8.806 -12.207 1.00 97.69 179 LEU A N 1
ATOM 1402 C CA . LEU A 1 179 ? 16.770 -8.626 -12.216 1.00 97.69 179 LEU A CA 1
ATOM 1403 C C . LEU A 1 179 ? 17.500 -9.541 -11.218 1.00 97.69 179 LEU A C 1
ATOM 1405 O O . LEU A 1 179 ? 18.663 -9.303 -10.899 1.00 97.69 179 LEU A O 1
ATOM 1409 N N . GLY A 1 180 ? 16.849 -10.602 -10.733 1.00 96.00 180 GLY A N 1
ATOM 1410 C CA . GLY A 1 180 ? 17.502 -11.619 -9.902 1.00 96.00 180 GLY A CA 1
ATOM 1411 C C . GLY A 1 180 ? 17.561 -11.295 -8.406 1.00 96.00 180 GLY A C 1
ATOM 1412 O O . GLY A 1 180 ? 18.452 -11.773 -7.709 1.00 96.00 180 GLY A O 1
ATOM 1413 N N . GLY A 1 181 ? 16.611 -10.511 -7.897 1.00 97.12 181 GLY A N 1
ATOM 1414 C CA . GLY A 1 181 ? 16.436 -10.226 -6.471 1.00 97.12 181 GLY A CA 1
ATOM 1415 C C . GLY A 1 181 ? 17.271 -9.061 -5.939 1.00 97.12 181 GLY A C 1
ATOM 1416 O O . GLY A 1 181 ? 17.672 -9.085 -4.777 1.00 97.12 181 GLY A O 1
ATOM 1417 N N . LEU A 1 182 ? 17.548 -8.046 -6.765 1.00 98.19 182 LEU A N 1
ATOM 1418 C CA . LEU A 1 182 ? 18.316 -6.867 -6.339 1.00 98.19 182 LEU A CA 1
ATOM 1419 C C . LEU A 1 182 ? 17.589 -6.071 -5.245 1.00 98.19 182 LEU A C 1
ATOM 1421 O O . LEU A 1 182 ? 16.359 -5.961 -5.253 1.00 98.19 182 LEU A O 1
ATOM 1425 N N . CYS A 1 183 ? 18.347 -5.484 -4.317 1.00 98.44 183 CYS A N 1
ATOM 1426 C CA . CYS A 1 183 ? 17.788 -4.586 -3.311 1.00 98.44 183 CYS A CA 1
ATOM 1427 C C . CYS A 1 183 ? 17.342 -3.252 -3.930 1.00 98.44 183 CYS A C 1
ATOM 1429 O O . CYS A 1 183 ? 17.787 -2.846 -5.006 1.00 98.44 183 CYS A O 1
ATOM 1431 N N . VAL A 1 184 ? 16.439 -2.552 -3.246 1.00 98.50 184 VAL A N 1
ATOM 1432 C CA . VAL A 1 184 ? 15.833 -1.321 -3.775 1.00 98.50 184 VAL A CA 1
ATOM 1433 C C . VAL A 1 184 ? 16.827 -0.168 -3.921 1.00 98.50 184 VAL A C 1
ATOM 1435 O O . VAL A 1 184 ? 16.660 0.653 -4.822 1.00 98.50 184 VAL A O 1
ATOM 1438 N N . GLY A 1 185 ? 17.877 -0.121 -3.096 1.00 98.50 185 GLY A N 1
ATOM 1439 C CA . GLY A 1 185 ? 18.963 0.850 -3.226 1.00 98.50 185 GLY A CA 1
ATOM 1440 C C . GLY A 1 185 ? 19.746 0.683 -4.528 1.00 98.50 185 GLY A C 1
ATOM 1441 O O . GLY A 1 185 ? 19.895 1.646 -5.281 1.00 98.50 185 GLY A O 1
ATOM 1442 N N . GLU A 1 186 ? 20.140 -0.553 -4.846 1.00 98.50 186 GLU A N 1
ATOM 1443 C CA . GLU A 1 186 ? 20.837 -0.893 -6.095 1.00 98.50 186 GLU A CA 1
ATOM 1444 C C . GLU A 1 186 ? 19.971 -0.576 -7.321 1.00 98.50 186 GLU A C 1
ATOM 1446 O O . GLU A 1 186 ? 20.447 -0.006 -8.302 1.00 98.50 186 GLU A O 1
ATOM 1451 N N . LEU A 1 187 ? 18.668 -0.872 -7.260 1.00 98.69 187 LEU A N 1
ATOM 1452 C CA . LEU A 1 187 ? 17.735 -0.519 -8.333 1.00 98.69 187 LEU A CA 1
ATOM 1453 C C . LEU A 1 187 ? 17.643 0.998 -8.538 1.00 98.69 187 LEU A C 1
ATOM 1455 O O . LEU A 1 187 ? 17.689 1.471 -9.672 1.00 98.69 187 LEU A O 1
ATOM 1459 N N . ALA A 1 188 ? 17.545 1.766 -7.450 1.00 98.38 188 ALA A N 1
ATOM 1460 C CA . ALA A 1 188 ? 17.477 3.224 -7.505 1.00 98.38 188 ALA A CA 1
ATOM 1461 C C . ALA A 1 188 ? 18.785 3.875 -7.990 1.00 98.38 188 ALA A C 1
ATOM 1463 O O . ALA A 1 188 ? 18.744 4.995 -8.503 1.00 98.38 188 ALA A O 1
ATOM 1464 N N . GLN A 1 189 ? 19.923 3.194 -7.838 1.00 98.31 189 GLN A N 1
ATOM 1465 C CA . GLN A 1 189 ? 21.236 3.669 -8.267 1.00 98.31 189 GLN A CA 1
ATOM 1466 C C . GLN A 1 189 ? 21.575 3.226 -9.697 1.00 98.31 189 GLN A C 1
ATOM 1468 O O . GLN A 1 189 ? 21.736 4.065 -10.584 1.00 98.31 189 GLN A O 1
ATOM 1473 N N . SER A 1 190 ? 21.666 1.918 -9.924 1.00 98.31 190 SER A N 1
ATOM 1474 C CA . SER A 1 190 ? 22.204 1.308 -11.147 1.00 98.31 190 SER A CA 1
ATOM 1475 C C . SER A 1 190 ? 21.143 1.097 -12.230 1.00 98.31 190 SER A C 1
ATOM 1477 O O . SER A 1 190 ? 21.460 1.060 -13.419 1.00 98.31 190 SER A O 1
ATOM 1479 N N . TYR A 1 191 ? 19.869 1.016 -11.838 1.00 98.38 191 TYR A N 1
ATOM 1480 C CA . TYR A 1 191 ? 18.732 0.791 -12.740 1.00 98.38 191 TYR A CA 1
ATOM 1481 C C . TYR A 1 191 ? 17.717 1.938 -12.699 1.00 98.38 191 TYR A C 1
ATOM 1483 O O . TYR A 1 191 ? 16.552 1.764 -13.059 1.00 98.38 191 TYR A O 1
ATOM 1491 N N . LYS A 1 192 ? 18.164 3.144 -12.317 1.00 98.38 192 LYS A N 1
ATOM 1492 C CA . LYS A 1 192 ? 17.324 4.350 -12.248 1.00 98.38 192 LYS A CA 1
ATOM 1493 C C . LYS A 1 192 ? 16.554 4.610 -13.545 1.00 98.38 192 LYS A C 1
ATOM 1495 O O . LYS A 1 192 ? 15.409 5.042 -13.489 1.00 98.38 192 LYS A O 1
ATOM 1500 N N . TRP A 1 193 ? 17.160 4.324 -14.697 1.00 98.38 193 TRP A N 1
ATOM 1501 C CA . TRP A 1 193 ? 16.520 4.460 -16.007 1.00 98.38 193 TRP A CA 1
ATOM 1502 C C . TRP A 1 193 ? 15.259 3.587 -16.131 1.00 98.38 193 TRP A C 1
ATOM 1504 O O . TRP A 1 193 ? 14.252 4.052 -16.647 1.00 98.38 193 TRP A O 1
ATOM 1514 N N . ALA A 1 194 ? 15.270 2.360 -15.600 1.00 98.50 194 ALA A N 1
ATOM 1515 C CA . ALA A 1 194 ? 14.119 1.459 -15.644 1.00 98.50 194 ALA A CA 1
ATOM 1516 C C . ALA A 1 194 ? 13.017 1.922 -14.681 1.00 98.50 194 ALA A C 1
ATOM 1518 O O . ALA A 1 194 ? 11.833 1.845 -15.004 1.00 98.50 194 ALA A O 1
ATOM 1519 N N . VAL A 1 195 ? 13.411 2.449 -13.513 1.00 98.75 195 VAL A N 1
ATOM 1520 C CA . VAL A 1 195 ? 12.484 3.101 -12.574 1.00 98.75 195 VAL A CA 1
ATOM 1521 C C . VAL A 1 195 ? 11.833 4.314 -13.239 1.00 98.75 195 VAL A C 1
ATOM 1523 O O . VAL A 1 195 ? 10.622 4.486 -13.126 1.00 98.75 195 VAL A O 1
ATOM 1526 N N . GLN A 1 196 ? 12.612 5.126 -13.954 1.00 98.69 196 GLN A N 1
ATOM 1527 C CA . GLN A 1 196 ? 12.126 6.290 -14.689 1.00 98.69 196 GLN A CA 1
ATOM 1528 C C . GLN A 1 196 ? 11.147 5.895 -15.796 1.00 98.69 196 GLN A C 1
ATOM 1530 O O . GLN A 1 196 ? 10.033 6.402 -15.797 1.00 98.69 196 GLN A O 1
ATOM 1535 N N . GLU A 1 197 ? 11.503 4.948 -16.673 1.00 98.44 197 GLU A N 1
ATOM 1536 C CA . GLU A 1 197 ? 10.610 4.484 -17.746 1.00 98.44 197 GLU A CA 1
ATOM 1537 C C . GLU A 1 197 ? 9.264 3.984 -17.201 1.00 98.44 197 GLU A C 1
ATOM 1539 O O . GLU A 1 197 ? 8.207 4.373 -17.696 1.00 98.44 197 GLU A O 1
ATOM 1544 N N . LEU A 1 198 ? 9.285 3.154 -16.151 1.00 98.69 198 LEU A N 1
ATOM 1545 C CA . LEU A 1 198 ? 8.055 2.680 -15.517 1.00 98.69 198 LEU A CA 1
ATOM 1546 C C . LEU A 1 198 ? 7.282 3.812 -14.831 1.00 98.69 198 LEU A C 1
ATOM 1548 O O . LEU A 1 198 ? 6.056 3.802 -14.839 1.00 98.69 198 LEU A O 1
ATOM 1552 N N . THR A 1 199 ? 7.969 4.792 -14.242 1.00 98.69 199 THR A N 1
ATOM 1553 C CA . THR A 1 199 ? 7.307 5.958 -13.638 1.00 98.69 199 THR A CA 1
ATOM 1554 C C . THR A 1 199 ? 6.601 6.786 -14.709 1.00 98.69 199 THR A C 1
ATOM 1556 O O . THR A 1 199 ? 5.439 7.130 -14.512 1.00 98.69 199 THR A O 1
ATOM 1559 N N . GLY A 1 200 ? 7.252 7.043 -15.846 1.00 98.25 200 GLY A N 1
ATOM 1560 C CA . GLY A 1 200 ? 6.671 7.791 -16.962 1.00 98.25 200 GLY A CA 1
ATOM 1561 C C . GLY A 1 200 ? 5.455 7.108 -17.590 1.00 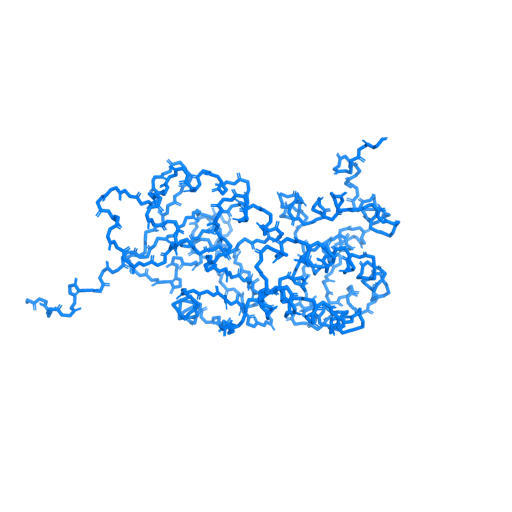98.25 200 GLY A C 1
ATOM 1562 O O . GLY A 1 200 ? 4.509 7.785 -17.981 1.00 98.25 200 GLY A O 1
ATOM 1563 N N . GLU A 1 201 ? 5.417 5.771 -17.623 1.00 98.12 201 GLU A N 1
ATOM 1564 C CA . GLU A 1 201 ? 4.233 5.035 -18.088 1.00 98.12 201 GLU A CA 1
ATOM 1565 C C . GLU A 1 201 ? 3.111 4.969 -17.033 1.00 98.12 201 GLU A C 1
ATOM 1567 O O . GLU A 1 201 ? 1.940 5.155 -17.362 1.00 98.12 201 GLU A O 1
ATOM 1572 N N . LEU A 1 202 ? 3.435 4.708 -15.761 1.00 98.56 202 LEU A N 1
ATOM 1573 C CA . LEU A 1 202 ? 2.429 4.396 -14.735 1.00 98.56 202 LEU A CA 1
ATOM 1574 C C . LEU A 1 202 ? 1.877 5.629 -14.002 1.00 98.56 202 LEU A C 1
ATOM 1576 O O . LEU A 1 202 ? 0.717 5.625 -13.582 1.00 98.56 202 LEU A O 1
ATOM 1580 N N . LEU A 1 203 ? 2.669 6.692 -13.830 1.00 98.19 203 LEU A N 1
ATOM 1581 C CA . LEU A 1 203 ? 2.225 7.902 -13.131 1.00 98.19 203 LEU A CA 1
ATOM 1582 C C . LEU A 1 203 ? 1.020 8.573 -13.823 1.00 98.19 203 LEU A C 1
ATOM 1584 O O . LEU A 1 203 ? 0.048 8.859 -13.119 1.00 98.19 203 LEU A O 1
ATOM 1588 N N . PRO A 1 204 ? 0.995 8.770 -15.160 1.00 96.69 204 PRO A N 1
ATOM 1589 C CA . PRO A 1 204 ? -0.163 9.361 -15.833 1.00 96.69 204 PRO A CA 1
ATOM 1590 C C . PRO A 1 204 ? -1.451 8.549 -15.640 1.00 96.69 204 PRO A C 1
ATOM 1592 O O . PRO A 1 204 ? -2.515 9.132 -15.423 1.00 96.69 204 PRO A O 1
ATOM 1595 N N . LEU A 1 205 ? -1.359 7.212 -15.641 1.00 96.81 205 LEU A N 1
ATOM 1596 C CA . LEU A 1 205 ? -2.501 6.329 -15.371 1.00 96.81 205 LEU A CA 1
ATOM 1597 C C . LEU A 1 205 ? -3.036 6.534 -13.948 1.00 96.81 205 LEU A C 1
ATOM 1599 O O . LEU A 1 205 ? -4.250 6.632 -13.742 1.00 96.81 205 LEU A O 1
ATOM 1603 N N . ALA A 1 206 ? -2.132 6.648 -12.968 1.00 96.06 206 ALA A N 1
ATOM 1604 C CA . ALA A 1 206 ? -2.497 6.899 -11.578 1.00 96.06 206 ALA A CA 1
ATOM 1605 C C . ALA A 1 206 ? -3.227 8.241 -11.402 1.00 96.06 206 ALA A C 1
ATOM 1607 O O . ALA A 1 206 ? -4.311 8.285 -10.811 1.00 96.06 206 ALA A O 1
ATOM 1608 N N . LEU A 1 207 ? -2.659 9.316 -11.954 1.00 94.06 207 LEU A N 1
ATOM 1609 C CA . LEU A 1 207 ? -3.210 10.671 -11.869 1.00 94.06 207 LEU A CA 1
ATOM 1610 C C . LEU A 1 207 ? -4.561 10.783 -12.583 1.00 94.06 207 LEU A C 1
ATOM 1612 O O . LEU A 1 207 ? -5.533 11.263 -11.993 1.00 94.06 207 LEU A O 1
ATOM 1616 N N . GLY A 1 208 ? -4.656 10.271 -13.814 1.00 91.00 208 GLY A N 1
ATOM 1617 C CA . GLY A 1 208 ? -5.892 10.296 -14.595 1.00 91.00 208 GLY A CA 1
ATOM 1618 C C . GLY A 1 208 ? -7.033 9.560 -13.893 1.00 91.00 208 GLY A C 1
ATOM 1619 O O . GLY A 1 208 ? -8.167 10.046 -13.845 1.00 91.00 208 GLY A O 1
ATOM 1620 N N . LYS A 1 209 ? -6.750 8.406 -13.273 1.00 89.69 209 LYS A N 1
ATOM 1621 C CA . LYS A 1 209 ? -7.788 7.643 -12.575 1.00 89.69 209 LYS A CA 1
ATOM 1622 C C . LYS A 1 209 ? -8.215 8.285 -11.255 1.00 89.69 209 LYS A C 1
ATOM 1624 O O . LYS A 1 209 ? -9.411 8.293 -10.966 1.00 89.69 209 LYS A O 1
ATOM 1629 N N . ILE A 1 210 ? -7.292 8.842 -10.471 1.00 86.12 210 ILE A N 1
ATOM 1630 C CA . ILE A 1 210 ? -7.622 9.521 -9.206 1.00 86.12 210 ILE A CA 1
ATOM 1631 C C . ILE A 1 210 ? -8.441 10.792 -9.442 1.00 86.12 210 ILE A C 1
ATOM 1633 O O . ILE A 1 210 ? -9.407 11.016 -8.707 1.00 86.12 210 ILE A O 1
ATOM 1637 N N . GLY A 1 211 ? -8.124 11.562 -10.488 1.00 81.62 211 GLY A N 1
ATOM 1638 C CA . GLY A 1 211 ? -8.948 12.699 -10.907 1.00 81.62 211 GLY A CA 1
ATOM 1639 C C . GLY A 1 211 ? -10.393 12.282 -11.199 1.00 81.62 211 GLY A C 1
ATOM 1640 O O . GLY A 1 211 ? -11.338 12.905 -10.721 1.00 81.62 211 GLY A O 1
ATOM 1641 N N . ASN A 1 212 ? -10.579 11.150 -11.886 1.00 80.00 212 ASN A N 1
ATOM 1642 C CA . ASN A 1 212 ? -11.904 10.631 -12.233 1.00 80.00 212 ASN A CA 1
ATOM 1643 C C . ASN A 1 212 ? -12.662 9.992 -11.056 1.00 80.00 212 ASN A C 1
ATOM 1645 O O . ASN A 1 212 ? -13.887 10.067 -10.994 1.00 80.00 212 ASN A O 1
ATOM 1649 N N . ILE A 1 213 ? -11.978 9.322 -10.123 1.00 74.31 213 ILE A N 1
ATOM 1650 C CA . ILE A 1 213 ? -12.641 8.679 -8.974 1.00 74.31 213 ILE A CA 1
ATOM 1651 C C . ILE A 1 213 ? -13.268 9.731 -8.057 1.00 74.31 213 ILE A C 1
ATOM 1653 O O . ILE A 1 213 ? -14.359 9.501 -7.531 1.00 74.31 213 ILE A O 1
ATOM 1657 N N . ASN A 1 214 ? -12.620 10.881 -7.902 1.00 67.44 214 ASN A N 1
ATOM 1658 C CA . ASN A 1 214 ? -13.041 11.909 -6.958 1.00 67.44 214 ASN A CA 1
ATOM 1659 C C . ASN A 1 214 ? -13.880 13.029 -7.591 1.00 67.44 214 ASN A C 1
ATOM 1661 O O . ASN A 1 214 ? -14.240 13.973 -6.896 1.00 67.44 214 ASN A O 1
ATOM 1665 N N . SER A 1 215 ? -14.263 12.882 -8.867 1.00 58.97 215 SER A N 1
ATOM 1666 C CA . SER A 1 215 ? -14.967 13.899 -9.657 1.00 58.97 215 SER A CA 1
ATOM 1667 C C . SER A 1 215 ? -16.417 14.208 -9.219 1.00 58.97 215 SER A C 1
ATOM 1669 O O . SER A 1 215 ? -17.093 15.030 -9.838 1.00 58.97 215 SER A O 1
ATOM 1671 N N . SER A 1 216 ? -16.938 13.544 -8.180 1.00 54.03 216 SER A N 1
ATOM 1672 C CA . SER A 1 216 ? -18.349 13.621 -7.766 1.00 54.03 216 SER A CA 1
ATOM 1673 C C . SER A 1 216 ? -18.666 14.695 -6.718 1.00 54.03 216 SER A C 1
ATOM 1675 O O . SER A 1 216 ? -19.822 14.811 -6.318 1.00 54.03 216 SER A O 1
ATOM 1677 N N . ALA A 1 217 ? -17.684 15.486 -6.276 1.00 53.41 217 ALA A N 1
ATOM 1678 C CA . ALA A 1 217 ? -17.901 16.608 -5.365 1.00 53.41 217 ALA A CA 1
ATOM 1679 C C . ALA A 1 217 ? -17.390 17.905 -6.010 1.00 53.41 217 ALA A C 1
ATOM 1681 O O . ALA A 1 217 ? -16.186 18.114 -6.117 1.00 53.41 217 ALA A O 1
ATOM 1682 N N . GLU A 1 218 ? -18.305 18.799 -6.399 1.00 50.62 218 GLU A N 1
ATOM 1683 C CA . GLU A 1 218 ? -18.031 20.035 -7.163 1.00 50.62 218 GLU A CA 1
ATOM 1684 C C . GLU A 1 218 ? -16.904 20.920 -6.587 1.00 50.62 218 GLU A C 1
ATOM 1686 O O . GLU A 1 218 ? -16.294 21.677 -7.328 1.00 50.62 218 GLU A O 1
ATOM 1691 N N . ARG A 1 219 ? -16.591 20.820 -5.284 1.00 50.75 219 ARG A N 1
ATOM 1692 C CA . ARG A 1 219 ? -15.500 21.566 -4.619 1.00 50.75 219 ARG A CA 1
ATOM 1693 C C . ARG A 1 219 ? -14.175 20.808 -4.472 1.00 50.75 219 ARG A C 1
ATOM 1695 O O . ARG A 1 219 ? -13.151 21.445 -4.246 1.00 50.75 219 ARG A O 1
ATOM 1702 N N . SER A 1 220 ? -14.182 19.480 -4.559 1.00 55.75 220 SER A N 1
ATOM 1703 C CA . SER A 1 220 ? -12.971 18.646 -4.462 1.00 55.75 220 SER A CA 1
ATOM 1704 C C . SER A 1 220 ? -12.290 18.463 -5.820 1.00 55.75 220 SER A C 1
ATOM 1706 O O . SER A 1 220 ? -11.091 18.194 -5.870 1.00 55.75 220 SER A O 1
ATOM 1708 N N . ASN A 1 221 ? -13.033 18.650 -6.915 1.00 61.28 221 ASN A N 1
ATOM 1709 C CA . ASN A 1 221 ? -12.528 18.463 -8.276 1.00 61.28 221 ASN A CA 1
ATOM 1710 C C . ASN A 1 221 ? -11.381 19.414 -8.618 1.00 61.28 221 ASN A C 1
ATOM 1712 O O . ASN A 1 221 ? -10.372 18.960 -9.151 1.00 61.28 221 ASN A O 1
ATOM 1716 N N . ASP A 1 222 ? -11.501 20.693 -8.256 1.00 72.00 222 ASP A N 1
ATOM 1717 C CA . ASP A 1 222 ? -10.485 21.697 -8.586 1.00 72.00 222 ASP A CA 1
ATOM 1718 C C . ASP A 1 222 ? -9.160 21.404 -7.870 1.00 72.00 222 ASP A C 1
ATOM 1720 O O . ASP A 1 222 ? -8.102 21.392 -8.490 1.00 72.00 222 ASP A O 1
ATOM 1724 N N . ARG A 1 223 ? -9.210 21.044 -6.580 1.00 81.25 223 ARG A N 1
ATOM 1725 C CA . ARG A 1 223 ? -8.003 20.758 -5.783 1.00 81.25 223 ARG A CA 1
ATOM 1726 C C . ARG A 1 223 ? -7.286 19.485 -6.211 1.00 81.25 223 ARG A C 1
ATOM 1728 O O . ARG A 1 223 ? -6.059 19.430 -6.184 1.00 81.25 223 ARG A O 1
ATOM 1735 N N . ILE A 1 224 ? -8.035 18.452 -6.593 1.00 81.94 224 ILE A N 1
ATOM 1736 C CA . ILE A 1 224 ? -7.449 17.202 -7.090 1.00 81.94 224 ILE A CA 1
ATOM 1737 C C . ILE A 1 224 ? -6.873 17.410 -8.493 1.00 81.94 224 ILE A C 1
ATOM 1739 O O . ILE A 1 224 ? -5.803 16.878 -8.779 1.00 81.94 224 ILE A O 1
ATOM 1743 N N . GLY A 1 225 ? -7.523 18.220 -9.335 1.00 82.31 225 GLY A N 1
ATOM 1744 C CA . GLY A 1 225 ? -6.969 18.665 -10.615 1.00 82.31 225 GLY A CA 1
ATOM 1745 C C . GLY A 1 225 ? -5.641 19.403 -10.433 1.00 82.31 225 GLY A C 1
ATOM 1746 O O . GLY A 1 225 ? -4.626 18.971 -10.975 1.00 82.31 225 GLY A O 1
ATOM 1747 N N . GLU A 1 226 ? -5.615 20.426 -9.575 1.00 85.38 226 GLU A N 1
ATOM 1748 C CA . GLU A 1 226 ? -4.399 21.171 -9.219 1.00 85.38 226 GLU A CA 1
ATOM 1749 C C . GLU A 1 226 ? -3.305 20.255 -8.648 1.00 85.38 226 GLU A C 1
ATOM 1751 O O . GLU A 1 226 ? -2.130 20.377 -8.993 1.00 85.38 226 GLU A O 1
ATOM 1756 N N . MET A 1 227 ? -3.661 19.305 -7.776 1.00 89.75 227 MET A N 1
ATOM 1757 C CA . MET A 1 227 ? -2.719 18.305 -7.267 1.00 89.75 227 MET A CA 1
ATOM 1758 C C . MET A 1 227 ? -2.107 17.496 -8.416 1.00 89.75 227 MET A C 1
ATOM 1760 O O . MET A 1 227 ? -0.885 17.364 -8.465 1.00 89.75 227 MET A O 1
ATOM 1764 N N . CYS A 1 228 ? -2.925 16.982 -9.336 1.00 86.25 228 CYS A N 1
ATOM 1765 C CA . CYS A 1 228 ? -2.449 16.203 -10.475 1.00 86.25 228 CYS A CA 1
ATOM 1766 C C . CYS A 1 228 ? -1.538 17.016 -11.402 1.00 86.25 228 CYS A C 1
ATOM 1768 O O . CYS A 1 228 ? -0.534 16.486 -11.866 1.00 86.25 228 CYS A O 1
ATOM 1770 N N . GLU A 1 229 ? -1.841 18.294 -11.631 1.00 86.56 229 GLU A N 1
ATOM 1771 C CA . GLU A 1 229 ? -1.018 19.185 -12.459 1.00 86.56 229 GLU A CA 1
ATOM 1772 C C . GLU A 1 229 ? 0.337 19.524 -11.817 1.00 86.56 229 GLU A C 1
ATOM 1774 O O . GLU A 1 229 ? 1.321 19.745 -12.523 1.00 86.56 229 GLU A O 1
ATOM 1779 N N . ARG A 1 230 ? 0.422 19.541 -10.479 1.00 89.69 230 ARG A N 1
ATOM 1780 C CA . ARG A 1 230 ? 1.677 19.819 -9.754 1.00 89.69 230 ARG A CA 1
ATOM 1781 C C . ARG A 1 230 ? 2.643 18.635 -9.714 1.00 89.69 230 ARG A C 1
ATOM 1783 O O . ARG A 1 230 ? 3.843 18.851 -9.541 1.00 89.69 230 ARG A O 1
ATOM 1790 N N . ILE A 1 231 ? 2.150 17.399 -9.804 1.00 91.44 231 ILE A N 1
ATOM 1791 C CA . ILE A 1 231 ? 2.991 16.202 -9.683 1.00 91.44 231 ILE A CA 1
ATOM 1792 C C . ILE A 1 231 ? 3.688 15.938 -11.022 1.00 91.44 231 ILE A C 1
ATOM 1794 O O . ILE A 1 231 ? 3.077 15.451 -11.969 1.00 91.44 231 ILE A O 1
ATOM 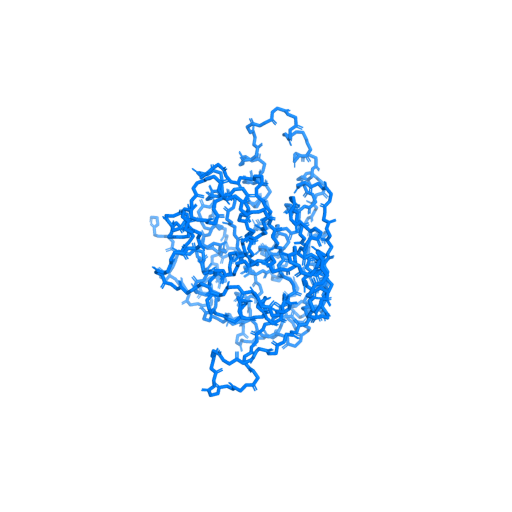1798 N N . SER A 1 232 ? 4.991 16.217 -11.087 1.00 94.62 232 SER A N 1
ATOM 1799 C CA . SER A 1 232 ? 5.820 15.885 -12.250 1.00 94.62 232 SER A CA 1
ATOM 1800 C C . SER A 1 232 ? 6.475 14.505 -12.128 1.00 94.62 232 SER A C 1
ATOM 1802 O O . SER A 1 232 ? 6.717 14.003 -11.026 1.00 94.62 232 SER A O 1
ATOM 1804 N N . GLU A 1 233 ? 6.811 13.906 -13.274 1.00 96.25 233 GLU A N 1
ATOM 1805 C CA . GLU A 1 233 ? 7.554 12.639 -13.342 1.00 96.25 233 GLU A CA 1
ATOM 1806 C C . GLU A 1 233 ? 8.907 12.735 -12.627 1.00 96.25 233 GLU A C 1
ATOM 1808 O O . GLU A 1 233 ? 9.222 11.885 -11.796 1.00 96.25 233 GLU A O 1
ATOM 1813 N N . ASP A 1 234 ? 9.678 13.796 -12.887 1.00 97.12 234 ASP A N 1
ATOM 1814 C CA . ASP A 1 234 ? 10.999 14.001 -12.283 1.00 97.12 234 ASP A CA 1
ATOM 1815 C C . ASP A 1 234 ? 10.934 14.071 -10.756 1.00 97.12 234 ASP A C 1
ATOM 1817 O O . ASP A 1 234 ? 11.798 13.530 -10.061 1.00 97.12 234 ASP A O 1
ATOM 1821 N N . GLU A 1 235 ? 9.921 14.749 -10.215 1.00 97.06 235 GLU A N 1
ATOM 1822 C CA . GLU A 1 235 ? 9.760 14.868 -8.770 1.00 97.06 235 GLU A CA 1
ATOM 1823 C C . GLU A 1 235 ? 9.304 13.548 -8.147 1.00 97.06 235 GLU A C 1
ATOM 1825 O O . GLU A 1 235 ? 9.835 13.132 -7.113 1.00 97.06 235 GLU A O 1
ATOM 1830 N N . MET A 1 236 ? 8.387 12.836 -8.807 1.00 98.31 236 MET A N 1
ATOM 1831 C CA . MET A 1 236 ? 7.983 11.501 -8.377 1.00 98.31 236 MET A CA 1
ATOM 1832 C C . MET A 1 236 ? 9.176 10.537 -8.382 1.00 98.31 236 MET A C 1
ATOM 1834 O O . MET A 1 236 ? 9.433 9.875 -7.377 1.00 98.31 236 MET A O 1
ATOM 1838 N N . LEU A 1 237 ? 9.974 10.516 -9.452 1.00 98.62 237 LEU A N 1
ATOM 1839 C CA . LEU A 1 237 ? 11.175 9.688 -9.555 1.00 98.62 237 LEU A CA 1
ATOM 1840 C C . LEU A 1 237 ? 12.160 9.964 -8.411 1.00 98.62 237 LEU A C 1
ATOM 1842 O O . LEU A 1 237 ? 12.669 9.024 -7.796 1.00 98.62 237 LEU A O 1
ATOM 1846 N N . LYS A 1 238 ? 12.410 11.238 -8.075 1.00 98.31 238 LYS A N 1
ATOM 1847 C CA . LYS A 1 238 ? 13.271 11.595 -6.934 1.00 98.31 238 LYS A CA 1
ATOM 1848 C C . LYS A 1 238 ? 12.740 11.027 -5.624 1.00 98.31 238 LYS A C 1
ATOM 1850 O O . LYS A 1 238 ? 13.529 10.482 -4.856 1.00 98.31 238 LYS A O 1
ATOM 1855 N N . ARG A 1 239 ? 11.433 11.126 -5.372 1.00 98.25 239 ARG A N 1
ATOM 1856 C CA . ARG A 1 239 ? 10.795 10.599 -4.153 1.00 98.25 239 ARG A CA 1
ATOM 1857 C C . ARG A 1 239 ? 10.914 9.080 -4.065 1.00 98.25 239 ARG A C 1
ATOM 1859 O O . ARG A 1 239 ? 11.337 8.563 -3.031 1.00 98.25 239 ARG A O 1
ATOM 1866 N N . LEU A 1 240 ? 10.649 8.378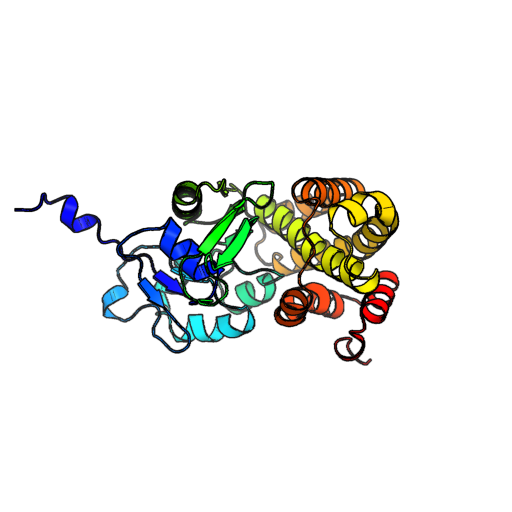 -5.168 1.00 98.69 240 LEU A N 1
ATOM 1867 C CA . LEU A 1 240 ? 10.799 6.924 -5.267 1.00 98.69 240 LEU A CA 1
ATOM 1868 C C . LEU A 1 240 ? 12.242 6.473 -4.981 1.00 98.69 240 LEU A C 1
ATOM 1870 O O . LEU A 1 240 ? 12.461 5.545 -4.196 1.00 98.69 240 LEU A O 1
ATOM 1874 N N . CYS A 1 241 ? 13.235 7.145 -5.571 1.00 98.50 241 CYS A N 1
ATOM 1875 C CA . CYS A 1 241 ? 14.649 6.872 -5.307 1.00 98.50 241 CYS A CA 1
ATOM 1876 C C . CYS A 1 241 ? 15.036 7.205 -3.858 1.00 98.50 241 CYS A C 1
ATOM 1878 O O . CYS A 1 241 ? 15.677 6.390 -3.201 1.00 98.50 241 CYS A O 1
ATOM 1880 N N . ALA A 1 242 ? 14.620 8.362 -3.334 1.00 98.50 242 ALA A N 1
ATOM 1881 C CA . ALA A 1 242 ? 14.924 8.785 -1.968 1.00 98.50 242 ALA A CA 1
ATOM 1882 C C . ALA A 1 242 ? 14.384 7.794 -0.929 1.00 98.50 242 ALA A C 1
ATOM 1884 O O . ALA A 1 242 ? 15.104 7.416 -0.005 1.00 98.50 242 ALA A O 1
ATOM 1885 N N . TYR A 1 243 ? 13.148 7.321 -1.111 1.00 98.44 243 TYR A N 1
ATOM 1886 C CA . TYR A 1 243 ? 12.582 6.291 -0.248 1.00 98.44 243 TYR A CA 1
ATOM 1887 C C . TYR A 1 243 ? 13.383 4.985 -0.327 1.00 98.44 243 TYR A C 1
ATOM 1889 O O . TYR A 1 243 ? 13.709 4.398 0.701 1.00 98.44 243 TYR A O 1
ATOM 1897 N N . SER A 1 244 ? 13.778 4.574 -1.531 1.00 98.50 244 SER A N 1
ATOM 1898 C CA . SER A 1 244 ? 14.577 3.361 -1.736 1.00 98.50 244 SER A CA 1
ATOM 1899 C C . SER A 1 244 ? 15.949 3.440 -1.067 1.00 98.50 244 SER A C 1
ATOM 1901 O O . SER A 1 244 ? 16.380 2.469 -0.456 1.00 98.50 244 SER A O 1
ATOM 1903 N N . PHE A 1 245 ? 16.615 4.597 -1.095 1.00 98.38 245 PHE A N 1
ATOM 1904 C CA . PHE A 1 245 ? 17.877 4.791 -0.376 1.00 98.38 245 PHE A CA 1
ATOM 1905 C C . PHE A 1 245 ? 17.714 4.738 1.147 1.00 98.38 245 PHE A C 1
ATOM 1907 O O . PHE A 1 245 ? 18.607 4.250 1.835 1.00 98.38 245 PHE A O 1
ATOM 1914 N N . ALA A 1 246 ? 16.574 5.177 1.685 1.00 97.69 246 ALA A N 1
ATOM 1915 C CA . ALA A 1 246 ? 16.304 5.105 3.122 1.00 97.69 246 ALA A CA 1
ATOM 1916 C C . ALA A 1 246 ? 16.152 3.660 3.642 1.00 97.69 246 ALA A C 1
ATOM 1918 O O . ALA A 1 246 ? 16.323 3.409 4.833 1.00 97.69 246 ALA A O 1
ATOM 1919 N N . ILE A 1 247 ? 15.860 2.712 2.748 1.00 96.88 247 ILE A N 1
ATOM 1920 C CA . ILE A 1 247 ? 15.802 1.267 3.009 1.00 96.88 247 ILE A CA 1
ATOM 1921 C C . ILE A 1 247 ? 16.673 0.501 2.009 1.00 96.88 247 ILE A C 1
ATOM 1923 O O . ILE A 1 247 ? 16.248 -0.515 1.466 1.00 96.88 247 ILE A O 1
ATOM 1927 N N . HIS A 1 248 ? 17.886 1.008 1.769 1.00 97.81 248 HIS A N 1
ATOM 1928 C CA . HIS A 1 248 ? 18.803 0.570 0.712 1.00 97.81 248 HIS A CA 1
ATOM 1929 C C . HIS A 1 248 ? 18.858 -0.954 0.516 1.00 97.81 248 HIS A C 1
ATOM 1931 O O . HIS A 1 248 ? 18.656 -1.449 -0.592 1.00 97.81 248 HIS A O 1
ATOM 1937 N N . ASP A 1 249 ? 19.068 -1.698 1.603 1.00 97.31 249 ASP A N 1
ATOM 1938 C CA . ASP A 1 249 ? 19.301 -3.147 1.572 1.00 97.31 249 ASP A CA 1
ATOM 1939 C C . ASP A 1 249 ? 18.014 -3.985 1.516 1.00 97.31 249 ASP A C 1
ATOM 1941 O O . ASP A 1 249 ? 18.066 -5.216 1.497 1.00 97.31 249 ASP A O 1
ATOM 1945 N N . ALA A 1 250 ? 16.837 -3.352 1.493 1.00 96.31 250 ALA A N 1
ATOM 1946 C CA . ALA A 1 250 ? 15.576 -4.072 1.435 1.00 96.31 250 ALA A CA 1
ATOM 1947 C C . ALA A 1 250 ? 15.406 -4.772 0.080 1.00 96.31 250 ALA A C 1
ATOM 1949 O O . ALA A 1 250 ? 15.485 -4.150 -0.981 1.00 96.31 250 ALA A O 1
ATOM 1950 N N . VAL A 1 251 ? 15.093 -6.067 0.127 1.00 96.94 251 VAL A N 1
ATOM 1951 C CA . VAL A 1 251 ? 14.695 -6.864 -1.038 1.00 96.94 251 VAL A CA 1
ATOM 1952 C C . VAL A 1 251 ? 13.181 -7.088 -0.972 1.00 96.94 251 VAL A C 1
ATOM 1954 O O . VAL A 1 251 ? 12.696 -7.701 -0.011 1.00 96.94 251 VAL A O 1
ATOM 1957 N N . PRO A 1 252 ? 12.397 -6.583 -1.941 1.00 95.56 252 PRO A N 1
ATOM 1958 C CA . PRO A 1 252 ? 10.957 -6.795 -1.963 1.00 95.56 252 PRO A CA 1
ATOM 1959 C C . PRO A 1 252 ? 10.591 -8.282 -2.031 1.00 95.56 252 PRO A C 1
ATOM 1961 O O . PRO A 1 252 ? 11.179 -9.068 -2.767 1.00 95.56 252 PRO A O 1
ATOM 1964 N N . SER A 1 253 ? 9.565 -8.677 -1.282 1.00 93.62 253 SER A N 1
ATOM 1965 C CA . SER A 1 253 ? 9.097 -10.063 -1.272 1.00 93.62 253 SER A CA 1
ATOM 1966 C C . SER A 1 253 ? 8.194 -10.351 -2.473 1.00 93.62 253 SER A C 1
ATOM 1968 O O . SER A 1 253 ? 7.080 -9.823 -2.549 1.00 93.62 253 SER A O 1
ATOM 1970 N N . ARG A 1 254 ? 8.632 -11.257 -3.361 1.00 95.00 254 ARG A N 1
ATOM 1971 C CA . ARG A 1 254 ? 7.822 -11.757 -4.486 1.00 95.00 254 ARG A CA 1
ATOM 1972 C C . ARG A 1 254 ? 6.474 -12.301 -4.014 1.00 95.00 254 ARG A C 1
ATOM 1974 O O . ARG A 1 254 ? 5.443 -11.939 -4.564 1.00 95.00 254 ARG A O 1
ATOM 1981 N N . SER A 1 255 ? 6.453 -13.139 -2.977 1.00 94.31 255 SER A N 1
ATOM 1982 C CA . SER A 1 255 ? 5.210 -13.765 -2.503 1.00 94.31 255 SER A CA 1
ATOM 1983 C C . SER A 1 255 ? 4.180 -12.742 -2.018 1.00 94.31 255 SER A C 1
ATOM 1985 O O . SER A 1 255 ? 3.007 -12.869 -2.356 1.00 94.31 255 SER A O 1
ATOM 1987 N N . VAL A 1 256 ? 4.615 -11.703 -1.294 1.00 92.25 256 VAL A N 1
ATOM 1988 C CA . VAL A 1 256 ? 3.737 -10.598 -0.868 1.00 92.25 256 VAL A CA 1
ATOM 1989 C C . VAL A 1 256 ? 3.253 -9.784 -2.068 1.00 92.25 256 VAL A C 1
ATOM 1991 O O . VAL A 1 256 ? 2.078 -9.428 -2.144 1.00 92.25 256 VAL A O 1
ATOM 1994 N N . ALA A 1 257 ? 4.138 -9.492 -3.021 1.00 94.31 257 ALA A N 1
ATOM 1995 C CA . ALA A 1 257 ? 3.763 -8.732 -4.205 1.00 94.31 257 ALA A CA 1
ATOM 1996 C C . ALA A 1 257 ? 2.745 -9.477 -5.084 1.00 94.31 257 ALA A C 1
ATOM 1998 O O . ALA A 1 257 ? 1.812 -8.856 -5.588 1.00 94.31 257 ALA A O 1
ATOM 1999 N N . LEU A 1 258 ? 2.881 -10.801 -5.212 1.00 95.88 258 LEU A N 1
ATOM 2000 C CA . LEU A 1 258 ? 1.931 -11.641 -5.941 1.00 95.88 258 LEU A CA 1
ATOM 2001 C C . LEU A 1 258 ? 0.589 -11.767 -5.217 1.00 95.88 258 LEU A C 1
ATOM 2003 O O . LEU A 1 258 ? -0.449 -11.696 -5.872 1.00 95.88 258 LEU A O 1
ATOM 2007 N N . SER A 1 259 ? 0.578 -11.915 -3.886 1.00 94.31 259 SER A N 1
ATOM 2008 C CA . SER A 1 259 ? -0.689 -11.973 -3.141 1.00 94.31 259 SER A CA 1
ATOM 2009 C C . SER A 1 259 ? -1.489 -10.677 -3.275 1.00 94.31 259 SER A C 1
ATOM 2011 O O . SER A 1 259 ? -2.712 -10.719 -3.353 1.00 94.31 259 SER A O 1
ATOM 2013 N N . GLU A 1 260 ? -0.798 -9.538 -3.366 1.00 94.44 260 GLU A N 1
ATOM 2014 C CA . GLU A 1 260 ? -1.405 -8.210 -3.490 1.00 94.44 260 GLU A CA 1
ATOM 2015 C C . GLU A 1 260 ? -1.459 -7.695 -4.942 1.00 94.44 260 GLU A C 1
ATOM 2017 O O . GLU A 1 260 ? -1.762 -6.521 -5.166 1.00 94.44 260 GLU A O 1
ATOM 2022 N N . PHE A 1 261 ? -1.174 -8.545 -5.937 1.00 96.56 261 PHE A N 1
ATOM 2023 C CA . PHE A 1 261 ? -0.975 -8.121 -7.326 1.00 96.56 261 PHE A CA 1
ATOM 2024 C C . PHE A 1 261 ? -2.162 -7.327 -7.872 1.00 96.56 261 PHE A C 1
ATOM 2026 O O . PHE A 1 261 ? -1.956 -6.273 -8.471 1.00 96.56 261 PHE A O 1
ATOM 2033 N N . GLN A 1 262 ? -3.390 -7.791 -7.612 1.00 96.38 262 GLN A N 1
ATOM 2034 C CA . GLN A 1 262 ? -4.626 -7.167 -8.094 1.00 96.38 262 GLN A CA 1
ATOM 2035 C C . GLN A 1 262 ? -4.731 -5.683 -7.713 1.00 96.38 262 GLN A C 1
ATOM 2037 O O . GLN A 1 262 ? -5.168 -4.879 -8.523 1.00 96.38 262 GLN A O 1
ATOM 2042 N N . TRP A 1 263 ? -4.283 -5.293 -6.518 1.00 96.62 263 TRP A N 1
ATOM 2043 C CA . TRP A 1 263 ? -4.365 -3.903 -6.044 1.00 96.62 263 TRP A CA 1
ATOM 2044 C C . TRP A 1 263 ? -3.116 -3.080 -6.378 1.00 96.62 263 TRP A C 1
ATOM 2046 O O . TRP A 1 263 ? -3.051 -1.903 -6.038 1.00 96.62 263 TRP A O 1
ATOM 2056 N N . ARG A 1 264 ? -2.106 -3.685 -7.007 1.00 96.69 264 ARG A N 1
ATOM 2057 C CA . ARG A 1 264 ? -0.850 -3.035 -7.404 1.00 96.69 264 ARG A CA 1
ATOM 2058 C C . ARG A 1 264 ? -0.745 -3.016 -8.929 1.00 96.69 264 ARG A C 1
ATOM 2060 O O . ARG A 1 264 ? -1.398 -2.218 -9.589 1.00 96.69 264 ARG A O 1
ATOM 2067 N N . ASN A 1 265 ? 0.018 -3.948 -9.497 1.00 97.94 265 ASN A N 1
ATOM 2068 C CA . ASN A 1 265 ? 0.214 -4.059 -10.940 1.00 97.94 265 ASN A CA 1
ATOM 2069 C C . ASN A 1 265 ? -1.057 -4.471 -11.691 1.00 97.94 265 ASN A C 1
ATOM 2071 O O . ASN A 1 265 ? -1.278 -3.982 -12.792 1.00 97.94 265 ASN A O 1
ATOM 2075 N N . GLY A 1 266 ? -1.912 -5.303 -11.094 1.00 97.12 266 GLY A N 1
ATOM 2076 C CA . GLY A 1 266 ? -3.218 -5.645 -11.661 1.00 97.12 266 GLY A CA 1
ATOM 2077 C C . GLY A 1 266 ? -4.106 -4.414 -11.835 1.00 97.12 266 GLY A C 1
ATOM 2078 O O . GLY A 1 266 ? -4.707 -4.244 -12.887 1.00 97.12 266 GLY A O 1
ATOM 2079 N N . TRP A 1 267 ? -4.095 -3.501 -10.861 1.00 96.94 267 TRP A N 1
ATOM 2080 C CA . TRP A 1 267 ? -4.850 -2.255 -10.949 1.00 96.94 267 TRP A CA 1
ATOM 2081 C C . TRP A 1 267 ? -4.387 -1.375 -12.115 1.00 96.94 267 TRP A C 1
ATOM 2083 O O . TRP A 1 267 ? -5.224 -0.793 -12.801 1.00 96.94 267 TRP A O 1
ATOM 2093 N N . PHE A 1 268 ? -3.076 -1.297 -12.370 1.00 97.81 268 PHE A N 1
ATOM 2094 C CA . PHE A 1 268 ? -2.546 -0.579 -13.534 1.00 97.81 268 PHE A CA 1
ATOM 2095 C C . PHE A 1 268 ? -2.975 -1.225 -14.853 1.00 97.81 268 PHE A C 1
ATOM 2097 O O . PHE A 1 268 ? -3.443 -0.509 -15.732 1.00 97.81 268 PHE A O 1
ATOM 2104 N N . LEU A 1 269 ? -2.913 -2.558 -14.954 1.00 96.81 269 LEU A N 1
ATOM 2105 C CA . LEU A 1 269 ? -3.351 -3.302 -16.144 1.00 96.81 269 LEU A CA 1
ATOM 2106 C C . LEU A 1 269 ? -4.848 -3.126 -16.446 1.00 96.81 269 LEU A C 1
ATOM 2108 O O . LEU A 1 269 ? -5.255 -3.222 -17.599 1.00 96.81 269 LEU A O 1
ATOM 2112 N N . GLU A 1 270 ? -5.672 -2.865 -15.428 1.00 95.12 270 GLU A N 1
ATOM 2113 C CA . GLU A 1 270 ? -7.084 -2.501 -15.609 1.00 95.12 270 GLU A CA 1
ATOM 2114 C C . GLU A 1 270 ? -7.279 -1.072 -16.143 1.00 95.12 270 GLU A C 1
ATOM 2116 O O . GLU A 1 270 ? -8.368 -0.754 -16.623 1.00 95.12 270 GLU A O 1
ATOM 2121 N N . GLN A 1 271 ? -6.277 -0.192 -16.020 1.00 94.44 271 GLN A N 1
ATOM 2122 C CA . GLN A 1 271 ? -6.347 1.170 -16.557 1.00 94.44 271 GLN A CA 1
ATOM 2123 C C . GLN A 1 271 ? -5.863 1.208 -18.004 1.00 94.44 271 GLN A C 1
ATOM 2125 O O . GLN A 1 271 ? -6.576 1.728 -18.858 1.00 94.44 271 GLN A O 1
ATOM 2130 N N . ASP A 1 272 ? -4.668 0.671 -18.259 1.00 95.31 272 ASP A N 1
ATOM 2131 C CA . ASP A 1 272 ? -4.093 0.528 -19.596 1.00 95.31 272 ASP A CA 1
ATOM 2132 C C . ASP A 1 272 ? -2.915 -0.465 -19.581 1.00 95.31 272 ASP A C 1
ATOM 2134 O O . ASP A 1 272 ? -2.302 -0.708 -18.538 1.00 95.31 272 ASP A O 1
ATOM 2138 N N . ILE A 1 273 ? -2.565 -1.019 -20.745 1.00 93.56 273 ILE A N 1
ATOM 2139 C CA . ILE A 1 273 ? -1.380 -1.867 -20.914 1.00 93.56 273 ILE A CA 1
ATOM 2140 C C . ILE A 1 273 ? -0.290 -1.072 -21.623 1.00 93.56 273 ILE A C 1
ATOM 2142 O O . ILE A 1 273 ? -0.359 -0.814 -22.824 1.00 93.56 273 ILE A O 1
ATOM 2146 N N . THR A 1 274 ? 0.775 -0.763 -20.892 1.00 95.62 274 THR A N 1
ATOM 2147 C CA . THR A 1 274 ? 1.917 -0.015 -21.418 1.00 95.62 274 THR A CA 1
ATOM 2148 C C . THR A 1 274 ? 3.101 -0.933 -21.728 1.00 95.62 274 THR A C 1
ATOM 2150 O O . THR A 1 274 ? 3.245 -2.037 -21.190 1.00 95.62 274 THR A O 1
ATOM 2153 N N . SER A 1 275 ? 3.948 -0.507 -22.664 1.00 96.31 275 SER A N 1
ATOM 2154 C CA . SER A 1 275 ? 4.968 -1.369 -23.266 1.00 96.31 275 SER A CA 1
ATOM 2155 C C . SER A 1 275 ? 6.082 -1.770 -22.293 1.00 96.31 275 SER A C 1
ATOM 2157 O O . SER A 1 275 ? 6.479 -2.941 -22.254 1.00 96.31 275 SER A O 1
ATOM 2159 N N . CYS A 1 276 ? 6.571 -0.827 -21.484 1.00 97.06 276 CYS A N 1
ATOM 2160 C CA . CYS A 1 276 ? 7.619 -1.073 -20.505 1.00 97.06 276 CYS A CA 1
ATOM 2161 C C . CYS A 1 276 ? 7.079 -1.889 -19.329 1.00 97.06 276 CYS A C 1
ATOM 2163 O O . CYS A 1 276 ? 7.703 -2.882 -18.947 1.00 97.06 276 CYS A O 1
ATOM 2165 N N . HIS A 1 277 ? 5.889 -1.553 -18.820 1.00 97.81 277 HIS A N 1
ATOM 2166 C CA . HIS A 1 277 ? 5.223 -2.330 -17.770 1.00 97.81 277 HIS A CA 1
ATOM 2167 C C . HIS A 1 277 ? 5.027 -3.790 -18.172 1.00 97.81 277 HIS A C 1
ATOM 2169 O O . HIS A 1 277 ? 5.450 -4.694 -17.448 1.00 97.81 277 HIS A O 1
ATOM 2175 N N . LEU A 1 278 ? 4.483 -4.031 -19.368 1.00 97.25 278 LEU A N 1
ATOM 2176 C CA . LEU A 1 278 ? 4.270 -5.375 -19.896 1.00 97.25 278 LEU A CA 1
ATOM 2177 C C . LEU A 1 278 ? 5.583 -6.156 -20.025 1.00 97.25 278 LEU A C 1
ATOM 2179 O O . LEU A 1 278 ? 5.655 -7.326 -19.651 1.00 97.25 278 LEU A O 1
ATOM 2183 N N . ARG A 1 279 ? 6.640 -5.515 -20.534 1.00 97.44 279 ARG A N 1
ATOM 2184 C CA . ARG A 1 279 ? 7.970 -6.124 -20.665 1.00 97.44 279 ARG A CA 1
ATOM 2185 C C . ARG A 1 279 ? 8.521 -6.580 -19.314 1.00 97.44 279 ARG A C 1
ATOM 2187 O O . ARG A 1 279 ? 9.002 -7.708 -19.220 1.00 97.44 279 ARG A O 1
ATOM 2194 N N . TRP A 1 280 ? 8.415 -5.755 -18.275 1.00 98.06 280 TRP A N 1
ATOM 2195 C CA . TRP A 1 280 ? 8.900 -6.109 -16.940 1.00 98.06 280 TRP A CA 1
ATOM 2196 C C . TRP A 1 280 ? 8.031 -7.159 -16.240 1.00 98.06 280 TRP A C 1
ATOM 2198 O O . TRP A 1 280 ? 8.570 -8.036 -15.572 1.00 98.06 280 TRP A O 1
ATOM 2208 N N . LEU A 1 281 ? 6.711 -7.152 -16.455 1.00 97.75 281 LEU A N 1
ATOM 2209 C CA . LEU A 1 281 ? 5.811 -8.223 -16.003 1.00 97.75 281 LEU A CA 1
ATOM 2210 C C . LEU A 1 281 ? 6.190 -9.586 -16.593 1.00 97.75 281 LEU A C 1
ATOM 2212 O O . LEU A 1 281 ? 6.260 -10.579 -15.868 1.00 97.75 281 LEU A O 1
ATOM 2216 N N . ARG A 1 282 ? 6.504 -9.638 -17.889 1.00 97.06 282 ARG A N 1
ATOM 2217 C CA . ARG A 1 282 ? 6.996 -10.869 -18.526 1.00 97.06 282 ARG A CA 1
ATOM 2218 C C . ARG A 1 282 ? 8.372 -11.275 -18.006 1.00 97.06 282 ARG A C 1
ATOM 2220 O O . ARG A 1 282 ? 8.601 -12.448 -17.739 1.00 97.06 282 ARG A O 1
ATOM 2227 N N . ALA A 1 283 ? 9.277 -10.316 -17.809 1.00 97.19 283 ALA A N 1
ATOM 2228 C CA . ALA A 1 283 ? 10.608 -10.588 -17.264 1.00 97.19 283 ALA A CA 1
ATOM 2229 C C . ALA A 1 283 ? 10.558 -11.147 -15.828 1.00 97.19 283 ALA A C 1
ATOM 2231 O O . ALA A 1 283 ? 11.333 -12.035 -15.489 1.00 97.19 283 ALA A O 1
ATOM 2232 N N . ALA A 1 284 ? 9.596 -10.702 -15.016 1.00 96.44 284 ALA A N 1
ATOM 2233 C CA . ALA A 1 284 ? 9.312 -11.268 -13.697 1.00 96.44 284 ALA A CA 1
ATOM 2234 C C . ALA A 1 284 ? 8.564 -12.619 -13.755 1.00 96.44 284 ALA A C 1
ATOM 2236 O O . ALA A 1 284 ? 8.275 -13.223 -12.719 1.00 96.44 284 ALA A O 1
ATOM 2237 N N . GLY A 1 285 ? 8.215 -13.117 -14.947 1.00 95.75 285 GLY A N 1
ATOM 2238 C CA . GLY A 1 285 ? 7.558 -14.410 -15.148 1.00 95.75 285 GLY A CA 1
ATOM 2239 C C . GLY A 1 285 ? 6.115 -14.460 -14.645 1.00 95.75 285 GLY A C 1
ATOM 2240 O O . GLY A 1 285 ? 5.690 -15.480 -14.099 1.00 95.75 285 GLY A O 1
ATOM 2241 N N . VAL A 1 286 ? 5.363 -13.360 -14.767 1.00 95.19 286 VAL A N 1
ATOM 2242 C CA . VAL A 1 286 ? 3.952 -13.277 -14.339 1.00 95.19 286 VAL A CA 1
ATOM 2243 C C . VAL A 1 286 ? 2.967 -13.174 -15.507 1.00 95.19 286 VAL A C 1
ATOM 2245 O O . VAL A 1 286 ? 1.868 -12.651 -15.349 1.00 95.19 286 VAL A O 1
ATOM 2248 N N . ASP A 1 287 ? 3.309 -13.735 -16.672 1.00 92.31 287 ASP A N 1
ATOM 2249 C CA . ASP A 1 287 ? 2.481 -13.736 -17.890 1.00 92.31 287 ASP A CA 1
ATOM 2250 C C . ASP A 1 287 ? 1.043 -14.214 -17.664 1.00 92.31 287 ASP A C 1
ATOM 2252 O O . ASP A 1 287 ? 0.101 -13.699 -18.258 1.00 92.31 287 ASP A O 1
ATOM 2256 N N . SER A 1 288 ? 0.866 -15.195 -16.777 1.00 91.81 288 SER A N 1
ATOM 2257 C CA . SER A 1 288 ? -0.450 -15.747 -16.433 1.00 91.81 288 SER A CA 1
ATOM 2258 C C . SER A 1 288 ? -1.383 -14.753 -15.733 1.00 91.81 288 SER A C 1
ATOM 2260 O O . SER A 1 288 ? -2.591 -14.977 -15.718 1.00 91.81 288 SER A O 1
ATOM 2262 N N . MET A 1 289 ? -0.842 -13.671 -15.167 1.00 91.19 289 MET A N 1
ATOM 2263 C CA . MET A 1 289 ? -1.595 -12.623 -14.470 1.00 91.19 289 MET A CA 1
ATOM 2264 C C . MET A 1 289 ? -1.935 -11.436 -15.380 1.00 91.19 289 MET A C 1
ATOM 2266 O O . MET A 1 289 ? -2.636 -10.520 -14.954 1.00 91.19 289 MET A O 1
ATOM 2270 N N . ILE A 1 290 ? -1.436 -11.437 -16.618 1.00 89.75 290 ILE A N 1
ATOM 2271 C CA . ILE A 1 290 ? -1.689 -10.389 -17.606 1.00 89.75 290 ILE A CA 1
ATOM 2272 C C . ILE A 1 290 ? -3.016 -10.711 -18.315 1.00 89.75 290 ILE A C 1
ATOM 2274 O O . ILE A 1 290 ? -3.175 -11.838 -18.801 1.00 89.75 290 ILE A O 1
ATOM 2278 N N . PRO A 1 291 ? -3.974 -9.767 -18.399 1.00 84.62 291 PRO A N 1
ATOM 2279 C CA . PRO A 1 291 ? -5.214 -9.974 -19.139 1.00 84.62 291 PRO A CA 1
ATOM 2280 C C . PRO A 1 291 ? -4.944 -10.414 -20.584 1.00 84.62 291 PRO A C 1
ATOM 2282 O O . PRO A 1 291 ? -4.106 -9.837 -21.278 1.00 84.62 291 PRO A O 1
ATOM 2285 N N . ARG A 1 292 ? -5.654 -11.449 -21.045 1.00 75.31 292 ARG A N 1
ATOM 2286 C CA . ARG A 1 292 ? -5.662 -11.834 -22.461 1.00 75.31 292 ARG A CA 1
ATOM 2287 C C . ARG A 1 292 ? -6.731 -11.002 -23.160 1.00 75.31 292 ARG A C 1
ATOM 2289 O O . ARG A 1 292 ? -7.904 -11.144 -22.819 1.00 75.31 292 ARG A O 1
ATOM 2296 N N . HIS A 1 293 ? -6.315 -10.144 -24.083 1.00 58.75 293 HIS A N 1
ATOM 2297 C CA . HIS A 1 293 ? -7.213 -9.449 -25.004 1.00 58.75 293 HIS A CA 1
ATOM 2298 C C . HIS A 1 293 ? -7.464 -10.294 -26.250 1.00 58.75 293 HIS A C 1
ATOM 2300 O O . HIS A 1 293 ? -6.508 -10.973 -26.696 1.00 58.75 293 HIS A O 1
#

Radius of gyration: 19.6 Å; chains: 1; bounding box: 47×42×70 Å